Protein AF-A0A1V5QDX6-F1 (afdb_monomer)

Structure (mmCIF, N/CA/C/O backbone):
data_AF-A0A1V5QDX6-F1
#
_entry.id   AF-A0A1V5QDX6-F1
#
loop_
_atom_site.group_PDB
_atom_site.id
_atom_site.type_symbol
_atom_site.label_atom_id
_atom_site.label_alt_id
_atom_site.label_comp_id
_atom_site.label_asym_id
_atom_site.label_entity_id
_atom_site.label_seq_id
_atom_site.pdbx_PDB_ins_code
_atom_site.Cartn_x
_atom_site.Cartn_y
_atom_site.Cartn_z
_atom_site.occupancy
_atom_site.B_iso_or_equiv
_atom_site.auth_seq_id
_atom_site.auth_comp_id
_atom_site.auth_asym_id
_atom_site.auth_atom_id
_atom_site.pdbx_PDB_model_num
ATOM 1 N N . MET A 1 1 ? 20.381 19.137 -20.402 1.00 44.81 1 MET A N 1
ATOM 2 C CA . MET A 1 1 ? 18.905 19.054 -20.360 1.00 44.81 1 MET A CA 1
ATOM 3 C C . MET A 1 1 ? 18.530 18.423 -19.034 1.00 44.81 1 MET A C 1
ATOM 5 O O . MET A 1 1 ? 19.092 17.386 -18.716 1.00 44.81 1 MET A O 1
ATOM 9 N N . SER A 1 2 ? 17.672 19.063 -18.238 1.00 53.88 2 SER A N 1
ATOM 10 C CA . SER A 1 2 ? 17.098 18.421 -17.048 1.00 53.88 2 SER A CA 1
ATOM 11 C C . SER A 1 2 ? 16.235 17.252 -17.524 1.00 53.88 2 SER A C 1
ATOM 13 O O . SER A 1 2 ? 15.282 17.470 -18.272 1.00 53.88 2 SER A O 1
ATOM 15 N N . HIS A 1 3 ? 16.611 16.019 -17.190 1.00 66.19 3 HIS A N 1
ATOM 16 C CA . HIS A 1 3 ? 15.773 14.862 -17.485 1.00 66.19 3 HIS A CA 1
ATOM 17 C C . HIS A 1 3 ? 14.558 14.909 -16.555 1.00 66.19 3 HIS A C 1
ATOM 19 O O . HIS A 1 3 ? 14.717 14.968 -15.339 1.00 66.19 3 HIS A O 1
ATOM 25 N N . LEU A 1 4 ? 13.350 14.913 -17.126 1.00 87.25 4 LEU A N 1
ATOM 26 C CA . LEU A 1 4 ? 12.099 15.000 -16.361 1.00 87.25 4 LEU A CA 1
ATOM 27 C C . LEU A 1 4 ? 11.800 13.722 -15.559 1.00 87.25 4 LEU A C 1
ATOM 29 O O . LEU A 1 4 ? 10.980 13.760 -14.648 1.00 87.25 4 LEU A O 1
ATOM 33 N N . TYR A 1 5 ? 12.442 12.605 -15.913 1.00 92.69 5 TYR A N 1
ATOM 34 C CA . TYR A 1 5 ? 12.379 11.308 -15.242 1.00 92.69 5 TYR A CA 1
ATOM 35 C C . TYR A 1 5 ? 13.479 10.383 -15.790 1.00 92.69 5 TYR A C 1
ATOM 37 O O . TYR A 1 5 ? 14.070 10.662 -16.838 1.00 92.69 5 TYR A O 1
ATOM 45 N N . THR A 1 6 ? 13.739 9.272 -15.102 1.00 93.38 6 THR A N 1
ATOM 46 C CA . THR A 1 6 ? 14.572 8.167 -15.603 1.00 93.38 6 THR A CA 1
ATOM 47 C C . THR A 1 6 ? 13.726 6.916 -15.814 1.00 93.38 6 THR A C 1
ATOM 49 O O . THR A 1 6 ? 12.683 6.733 -15.182 1.00 93.38 6 THR A O 1
ATOM 52 N N . VAL A 1 7 ? 14.161 6.056 -16.738 1.00 93.88 7 VAL A N 1
ATOM 53 C CA . VAL A 1 7 ? 13.513 4.770 -17.014 1.00 93.88 7 VAL A CA 1
ATOM 54 C C . VAL A 1 7 ? 14.544 3.666 -16.885 1.00 93.88 7 VAL A C 1
ATOM 56 O O . VAL A 1 7 ? 15.564 3.675 -17.572 1.00 93.88 7 VAL A O 1
ATOM 59 N N . GLU A 1 8 ? 14.273 2.704 -16.014 1.00 94.38 8 GLU A N 1
ATOM 60 C CA . GLU A 1 8 ? 15.216 1.644 -15.679 1.00 94.38 8 GLU A CA 1
ATOM 61 C C . GLU A 1 8 ? 14.690 0.273 -16.083 1.00 94.38 8 GLU A C 1
ATOM 63 O O . GLU A 1 8 ? 13.575 -0.118 -15.732 1.00 94.38 8 GLU A O 1
ATOM 68 N N . ARG A 1 9 ? 15.513 -0.479 -16.819 1.00 94.31 9 ARG A N 1
ATOM 69 C CA . ARG A 1 9 ? 15.211 -1.855 -17.222 1.00 94.31 9 ARG A CA 1
ATOM 70 C C . ARG A 1 9 ? 15.422 -2.794 -16.037 1.00 94.31 9 ARG A C 1
ATOM 72 O O . ARG A 1 9 ? 16.528 -2.910 -15.520 1.00 94.31 9 ARG A O 1
ATOM 79 N N . HIS A 1 10 ? 14.396 -3.563 -15.701 1.00 94.31 10 HIS A N 1
ATOM 80 C CA . HIS A 1 10 ? 14.481 -4.704 -14.794 1.00 94.31 10 HIS A CA 1
ATOM 81 C C . HIS A 1 10 ? 14.172 -6.010 -15.526 1.00 94.31 10 HIS A C 1
ATOM 83 O O . HIS A 1 10 ? 13.575 -6.025 -16.602 1.00 94.31 10 HIS A O 1
ATOM 89 N N . THR A 1 11 ? 14.549 -7.140 -14.917 1.00 93.00 11 THR A N 1
ATOM 90 C CA . THR A 1 11 ? 14.300 -8.484 -15.472 1.00 93.00 11 THR A CA 1
ATOM 91 C C . THR A 1 11 ? 12.836 -8.700 -15.864 1.00 93.00 11 THR A C 1
ATOM 93 O O . THR A 1 11 ? 12.566 -9.342 -16.873 1.00 93.00 11 THR A O 1
ATOM 96 N N . HIS A 1 12 ? 11.900 -8.158 -15.080 1.00 94.38 12 HIS A N 1
ATOM 97 C CA . HIS A 1 12 ? 10.465 -8.395 -15.246 1.00 94.38 12 HIS A CA 1
ATOM 98 C C . HIS A 1 12 ? 9.681 -7.155 -15.681 1.00 94.38 12 HIS A C 1
ATOM 100 O O . HIS A 1 12 ? 8.458 -7.206 -15.706 1.00 94.38 12 HIS A O 1
ATOM 106 N N . GLY A 1 13 ? 10.332 -6.046 -16.026 1.00 94.88 13 GLY A N 1
ATOM 107 C CA . GLY A 1 13 ? 9.619 -4.826 -16.391 1.00 94.88 13 GLY A CA 1
ATOM 108 C C . GLY A 1 13 ? 10.501 -3.592 -16.365 1.00 94.88 13 GLY A C 1
ATOM 109 O O . GLY A 1 13 ? 11.718 -3.676 -16.513 1.00 94.88 13 GLY A O 1
ATOM 110 N N . TRP A 1 14 ? 9.867 -2.445 -16.178 1.00 95.88 14 TRP A N 1
ATOM 111 C CA . TRP A 1 14 ? 10.511 -1.143 -16.173 1.00 95.88 14 TRP A CA 1
ATOM 112 C C . TRP A 1 14 ? 10.094 -0.352 -14.940 1.00 95.88 14 TRP A C 1
ATOM 114 O O . TRP A 1 14 ? 8.929 -0.404 -14.547 1.00 95.88 14 TRP A O 1
ATOM 124 N N . LEU A 1 15 ? 11.026 0.389 -14.348 1.00 95.62 15 LEU A N 1
ATOM 125 C CA . LEU A 1 15 ? 10.699 1.439 -13.387 1.00 95.62 15 LEU A CA 1
ATOM 126 C C . LEU A 1 15 ? 10.760 2.794 -14.080 1.00 95.62 15 LEU A C 1
ATOM 128 O O . LEU A 1 15 ? 11.668 3.039 -14.871 1.00 95.62 15 LEU A O 1
ATOM 132 N N . ILE A 1 16 ? 9.807 3.662 -13.765 1.00 95.00 16 ILE A N 1
ATOM 133 C CA . ILE A 1 16 ? 9.838 5.078 -14.125 1.00 95.00 16 ILE A CA 1
ATOM 134 C C . ILE A 1 16 ? 10.020 5.853 -12.824 1.00 95.00 16 ILE A C 1
ATOM 136 O O . ILE A 1 16 ? 9.159 5.787 -11.939 1.00 95.00 16 ILE A O 1
ATOM 140 N N . CYS A 1 17 ? 11.140 6.557 -12.708 1.00 95.06 17 CYS A N 1
ATOM 141 C CA . CYS A 1 17 ? 11.562 7.223 -11.482 1.00 95.06 17 CYS A CA 1
ATOM 142 C C . CYS A 1 17 ? 11.591 8.739 -11.671 1.00 95.06 17 CYS A C 1
ATOM 144 O O . CYS A 1 17 ? 12.011 9.243 -12.718 1.00 95.06 17 CYS A O 1
ATOM 146 N N . ALA A 1 18 ? 11.154 9.469 -10.649 1.00 94.00 18 ALA A N 1
ATOM 147 C CA . ALA A 1 18 ? 11.317 10.911 -10.610 1.00 94.00 18 ALA A CA 1
ATOM 148 C C . ALA A 1 18 ? 12.798 11.282 -10.407 1.00 94.00 18 ALA A C 1
ATOM 150 O O . ALA A 1 18 ? 13.560 10.500 -9.832 1.00 94.00 18 ALA A O 1
ATOM 151 N N . PRO A 1 19 ? 13.226 12.476 -10.846 1.00 90.06 19 PRO A N 1
ATOM 152 C CA . PRO A 1 19 ? 14.548 12.988 -10.512 1.00 90.06 19 PRO A CA 1
ATOM 153 C C . PRO A 1 19 ? 14.731 13.112 -8.988 1.00 90.06 19 PRO A C 1
ATOM 155 O O . PRO A 1 19 ? 13.744 13.359 -8.285 1.00 90.06 19 PRO A O 1
ATOM 158 N N . PRO A 1 20 ? 15.972 13.026 -8.471 1.00 84.75 20 PRO A N 1
ATOM 159 C CA . PRO A 1 20 ? 16.252 13.236 -7.054 1.00 84.75 20 PRO A CA 1
ATOM 160 C C . PRO A 1 20 ? 15.606 14.513 -6.510 1.00 84.75 20 PRO A C 1
ATOM 162 O O . PRO A 1 20 ? 15.699 15.584 -7.117 1.00 84.75 20 PRO A O 1
ATOM 165 N N . GLY A 1 21 ? 14.916 14.389 -5.375 1.00 81.38 21 GLY A N 1
ATOM 166 C CA . GLY A 1 21 ? 14.198 15.497 -4.736 1.00 81.38 21 GLY A CA 1
ATOM 167 C C . GLY A 1 21 ? 12.814 15.817 -5.321 1.00 81.38 21 GLY A C 1
ATOM 168 O O . GLY A 1 21 ? 12.129 16.693 -4.790 1.00 81.38 21 GLY A O 1
ATOM 169 N N . GLN A 1 22 ? 12.358 15.111 -6.361 1.00 85.69 22 GLN A N 1
ATOM 170 C CA . GLN A 1 22 ? 10.992 15.219 -6.884 1.00 85.69 22 GLN A CA 1
ATOM 171 C C . GLN A 1 22 ? 10.123 14.037 -6.432 1.00 85.69 22 GLN A C 1
ATOM 173 O O . GLN A 1 22 ? 10.607 12.946 -6.147 1.00 85.69 22 GLN A O 1
ATOM 178 N N . LYS A 1 23 ? 8.805 14.258 -6.349 1.00 80.69 23 LYS A N 1
ATOM 179 C CA . LYS A 1 23 ? 7.825 13.253 -5.884 1.00 80.69 23 LYS A CA 1
ATOM 180 C C . LYS A 1 23 ? 6.938 12.692 -6.997 1.00 80.69 23 LYS A C 1
ATOM 182 O O . LYS A 1 23 ? 5.942 12.034 -6.711 1.00 80.69 23 LYS A O 1
ATOM 187 N N . GLY A 1 24 ? 7.253 12.983 -8.252 1.00 87.94 24 GLY A N 1
ATOM 188 C CA . GLY A 1 24 ? 6.403 12.612 -9.371 1.00 87.94 24 GLY A CA 1
ATOM 189 C C . GLY A 1 24 ? 7.082 12.822 -10.710 1.00 87.94 24 GLY A C 1
ATOM 190 O O . GLY A 1 24 ? 8.127 13.462 -10.803 1.00 87.94 24 GLY A O 1
ATOM 191 N N . VAL A 1 25 ? 6.444 12.285 -11.739 1.00 91.50 25 VAL A N 1
ATOM 192 C CA . VAL A 1 25 ? 6.835 12.448 -13.138 1.00 91.50 25 VAL A CA 1
ATOM 193 C C . VAL A 1 25 ? 5.697 13.125 -13.906 1.00 91.50 25 VAL A C 1
ATOM 195 O O . VAL A 1 25 ? 4.549 13.087 -13.450 1.00 91.50 25 VAL A O 1
ATOM 198 N N . PRO A 1 26 ? 5.970 13.740 -15.069 1.00 91.38 26 PRO A N 1
ATOM 199 C CA . PRO A 1 26 ? 4.924 14.262 -15.939 1.00 91.38 26 PRO A CA 1
ATOM 200 C C . PRO A 1 26 ? 3.860 13.206 -16.267 1.00 91.38 26 PRO A C 1
ATOM 202 O O . PRO A 1 26 ? 4.178 12.041 -16.508 1.00 91.38 26 PRO A O 1
ATOM 205 N N . MET A 1 27 ? 2.590 13.614 -16.337 1.00 85.69 27 MET A N 1
ATOM 206 C CA . MET A 1 27 ? 1.469 12.692 -16.594 1.00 85.69 27 MET A CA 1
ATOM 207 C C . MET A 1 27 ? 1.584 11.944 -17.931 1.00 85.69 27 MET A C 1
ATOM 209 O O . MET A 1 27 ? 1.035 10.855 -18.084 1.00 85.69 27 MET A O 1
ATOM 213 N N . ASN A 1 28 ? 2.305 12.508 -18.900 1.00 89.69 28 ASN A N 1
ATOM 214 C CA . ASN A 1 28 ? 2.551 11.899 -20.202 1.00 89.69 28 ASN A CA 1
ATOM 215 C C . ASN A 1 28 ? 3.757 10.937 -20.224 1.00 89.69 28 ASN A C 1
ATOM 217 O O . ASN A 1 28 ? 3.923 10.242 -21.225 1.00 89.69 28 ASN A O 1
ATOM 221 N N . ALA A 1 29 ? 4.550 10.826 -19.147 1.00 90.38 29 ALA A N 1
ATOM 222 C CA . ALA A 1 29 ? 5.759 9.992 -19.097 1.00 90.38 29 ALA A CA 1
ATOM 223 C C . ALA A 1 29 ? 5.479 8.518 -19.436 1.00 90.38 29 ALA A C 1
ATOM 225 O O . ALA A 1 29 ? 6.231 7.880 -20.172 1.00 90.38 29 ALA A O 1
ATOM 226 N N . LEU A 1 30 ? 4.349 7.979 -18.964 1.00 88.75 30 LEU A N 1
ATOM 227 C CA . LEU A 1 30 ? 3.909 6.632 -19.333 1.00 88.75 30 LEU A CA 1
ATOM 228 C C . LEU A 1 30 ? 3.705 6.522 -20.848 1.00 88.75 30 LEU A C 1
ATOM 230 O O . LEU A 1 30 ? 4.242 5.608 -21.468 1.00 88.75 30 LEU A O 1
ATOM 234 N N . GLY A 1 31 ? 2.986 7.471 -21.451 1.00 88.56 31 GLY A N 1
ATOM 235 C CA . GLY A 1 31 ? 2.731 7.502 -22.891 1.00 88.56 31 GLY A CA 1
ATOM 236 C C . GLY A 1 31 ? 4.011 7.587 -23.724 1.00 88.56 31 GLY A C 1
ATOM 237 O O . GLY A 1 31 ? 4.141 6.861 -24.708 1.00 88.56 31 GLY A O 1
ATOM 238 N N . GLU A 1 32 ? 4.972 8.404 -23.294 1.00 90.44 32 GLU A N 1
ATOM 239 C CA . GLU A 1 32 ? 6.293 8.536 -23.925 1.00 90.44 32 GLU A CA 1
ATOM 240 C C . GLU A 1 32 ? 7.088 7.220 -23.876 1.00 90.44 32 GLU A C 1
ATOM 242 O O . GLU A 1 32 ? 7.726 6.835 -24.855 1.00 90.44 32 GLU A O 1
ATOM 247 N N . CYS A 1 33 ? 6.981 6.472 -22.774 1.00 88.69 33 CYS A N 1
ATOM 248 C CA . CYS A 1 33 ? 7.673 5.196 -22.574 1.00 88.69 33 CYS A CA 1
ATOM 249 C C . CYS A 1 33 ? 6.969 3.989 -23.214 1.00 88.69 33 CYS A C 1
ATOM 251 O O . CYS A 1 33 ? 7.455 2.862 -23.101 1.00 88.69 33 CYS A O 1
ATOM 253 N N . ARG A 1 34 ? 5.817 4.178 -23.867 1.00 88.44 34 ARG A N 1
ATOM 254 C CA . AR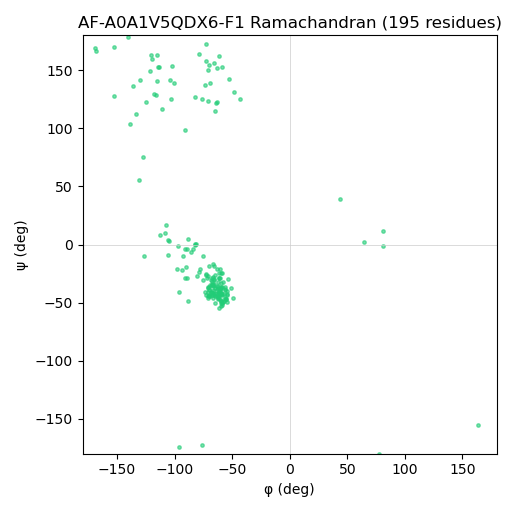G A 1 34 ? 4.944 3.081 -24.317 1.00 88.44 34 ARG A CA 1
ATOM 255 C C . ARG A 1 34 ? 5.621 2.078 -25.250 1.00 88.44 34 ARG A C 1
ATOM 257 O O . ARG A 1 34 ? 5.304 0.888 -25.203 1.00 88.44 34 ARG A O 1
ATOM 264 N N . SER A 1 35 ? 6.565 2.531 -26.071 1.00 89.69 35 SER A N 1
ATOM 265 C CA . SER A 1 35 ? 7.336 1.664 -26.971 1.00 89.69 35 SER A CA 1
ATOM 266 C C . SER A 1 35 ? 8.193 0.626 -26.231 1.00 89.69 35 SER A C 1
ATOM 268 O O . SER A 1 35 ? 8.527 -0.402 -26.813 1.00 89.69 35 SER A O 1
ATOM 270 N N . LEU A 1 36 ? 8.511 0.847 -24.949 1.00 88.19 36 LEU A N 1
ATOM 271 C CA . LEU A 1 36 ? 9.389 -0.020 -24.156 1.00 88.19 36 LEU A CA 1
ATOM 272 C C . LEU A 1 36 ? 8.699 -1.275 -23.606 1.00 88.19 36 LEU A C 1
ATOM 274 O O . LEU A 1 36 ? 9.366 -2.276 -23.332 1.00 88.19 36 LEU A O 1
ATOM 278 N N . TYR A 1 37 ? 7.384 -1.220 -23.395 1.00 85.25 37 TYR A N 1
ATOM 279 C CA . TYR A 1 37 ? 6.619 -2.284 -22.732 1.00 85.25 37 TYR A CA 1
ATOM 280 C C . TYR A 1 37 ? 5.406 -2.773 -23.538 1.00 85.25 37 TYR A C 1
ATOM 282 O O . TYR A 1 37 ? 4.836 -3.811 -23.207 1.00 85.25 37 TYR A O 1
ATOM 290 N N . GLY A 1 38 ? 5.045 -2.078 -24.619 1.00 83.38 38 GLY A N 1
ATOM 291 C CA . GLY A 1 38 ? 4.016 -2.516 -25.556 1.00 83.38 38 GLY A CA 1
ATOM 292 C C . GLY A 1 38 ? 2.576 -2.306 -25.074 1.00 83.38 38 GLY A C 1
ATOM 293 O O . GLY A 1 38 ? 2.292 -1.768 -24.005 1.00 83.38 38 GLY A O 1
ATOM 294 N N . LEU A 1 39 ? 1.631 -2.704 -25.924 1.00 83.38 39 LEU A N 1
ATOM 295 C CA . LEU A 1 39 ? 0.198 -2.652 -25.637 1.00 83.38 39 LEU A CA 1
ATOM 296 C C . LEU A 1 39 ? -0.192 -3.680 -24.563 1.00 83.38 39 LEU A C 1
ATOM 298 O O . LEU A 1 39 ? 0.264 -4.819 -24.597 1.00 83.38 39 LEU A O 1
ATOM 302 N N . GLY A 1 40 ? -1.074 -3.290 -23.638 1.00 83.88 40 GLY A N 1
ATOM 303 C CA . GLY A 1 40 ? -1.591 -4.188 -22.597 1.00 83.88 40 GLY A CA 1
ATOM 304 C C . GLY A 1 40 ? -0.668 -4.385 -21.389 1.00 83.88 40 GLY A C 1
ATOM 305 O O . GLY A 1 40 ? -0.919 -5.279 -20.577 1.00 83.88 40 GLY A O 1
ATOM 306 N N . ALA A 1 41 ? 0.379 -3.568 -21.256 1.00 91.25 41 ALA A N 1
ATOM 307 C CA . ALA A 1 41 ? 1.148 -3.488 -20.022 1.00 91.25 41 ALA A CA 1
ATOM 308 C C . ALA A 1 41 ? 0.288 -2.975 -18.856 1.00 91.25 41 ALA A C 1
ATOM 310 O O . ALA A 1 41 ? -0.671 -2.224 -19.042 1.00 91.25 41 ALA A O 1
ATOM 311 N N . THR A 1 42 ? 0.654 -3.390 -17.651 1.00 92.38 42 THR A N 1
ATOM 312 C CA . THR A 1 42 ? 0.028 -3.005 -16.390 1.00 92.38 42 THR A CA 1
ATOM 313 C C . THR A 1 42 ? 1.001 -2.199 -15.548 1.00 92.38 42 THR A C 1
ATOM 315 O O . THR A 1 42 ? 2.219 -2.368 -15.646 1.00 92.38 42 THR A O 1
ATOM 318 N N . ILE A 1 43 ? 0.439 -1.344 -14.702 1.00 93.31 43 ILE A N 1
ATOM 319 C CA . ILE A 1 43 ? 1.171 -0.556 -13.716 1.00 93.31 43 ILE A CA 1
ATOM 320 C C . ILE A 1 43 ? 0.959 -1.197 -12.349 1.00 93.31 43 ILE A C 1
ATOM 322 O O . ILE A 1 43 ? -0.144 -1.652 -12.047 1.00 93.31 43 ILE A O 1
ATOM 326 N N . ASP A 1 44 ? 2.003 -1.222 -11.528 1.00 93.81 44 ASP A N 1
ATOM 327 C CA . ASP A 1 44 ? 1.937 -1.712 -10.159 1.00 93.81 44 ASP A CA 1
ATOM 328 C C . ASP A 1 44 ? 2.624 -0.743 -9.190 1.00 93.81 44 ASP A C 1
ATOM 330 O O . ASP A 1 44 ? 3.841 -0.548 -9.218 1.00 93.81 44 ASP A O 1
ATOM 334 N N . ALA A 1 45 ? 1.827 -0.112 -8.327 1.00 91.56 45 ALA A N 1
ATOM 335 C CA . ALA A 1 45 ? 2.333 0.820 -7.323 1.00 91.56 45 ALA A CA 1
ATOM 336 C C . ALA A 1 45 ? 3.072 0.110 -6.175 1.00 91.56 45 ALA A C 1
ATOM 338 O O . ALA A 1 45 ? 3.960 0.696 -5.562 1.00 91.56 45 ALA A O 1
ATOM 339 N N . GLY A 1 46 ? 2.745 -1.153 -5.904 1.00 94.31 46 GLY A N 1
ATOM 340 C CA . GLY A 1 46 ? 3.359 -1.947 -4.846 1.00 94.31 46 GLY A CA 1
ATOM 341 C C . GLY A 1 46 ? 4.807 -2.322 -5.144 1.00 94.31 46 GLY A C 1
ATOM 342 O O . GLY A 1 46 ? 5.674 -2.254 -4.275 1.00 94.31 46 GLY A O 1
ATOM 343 N N . ILE A 1 47 ? 5.104 -2.656 -6.398 1.00 96.56 47 ILE A N 1
ATOM 344 C CA . ILE A 1 47 ? 6.479 -2.856 -6.861 1.00 96.56 47 ILE A CA 1
ATOM 345 C C . ILE A 1 47 ? 7.253 -1.538 -6.790 1.00 96.56 47 ILE A C 1
ATOM 347 O O . ILE A 1 47 ? 8.377 -1.535 -6.297 1.00 96.56 47 ILE A O 1
ATOM 351 N N . ALA A 1 48 ? 6.673 -0.413 -7.222 1.00 95.06 48 ALA A N 1
ATOM 352 C CA . ALA A 1 48 ? 7.333 0.889 -7.089 1.00 95.06 48 ALA A CA 1
ATOM 353 C C . ALA A 1 48 ? 7.643 1.218 -5.614 1.00 95.06 48 ALA A C 1
ATOM 355 O O . ALA A 1 48 ? 8.759 1.628 -5.290 1.00 95.06 48 ALA A O 1
ATOM 356 N N . HIS A 1 49 ? 6.692 0.948 -4.712 1.00 94.94 49 HIS A N 1
ATOM 357 C CA . HIS A 1 49 ? 6.880 1.066 -3.266 1.00 94.94 49 HIS A CA 1
ATOM 358 C C . HIS A 1 49 ? 8.051 0.218 -2.757 1.00 94.94 49 HIS A C 1
ATOM 360 O O . HIS A 1 49 ? 8.908 0.764 -2.072 1.00 94.94 49 HIS A O 1
ATOM 366 N N . HIS A 1 50 ? 8.150 -1.065 -3.132 1.00 95.38 50 HIS A N 1
ATOM 367 C CA . HIS A 1 50 ? 9.267 -1.938 -2.728 1.00 95.38 50 HIS A CA 1
ATOM 368 C C . HIS A 1 50 ? 10.635 -1.290 -2.978 1.00 95.38 50 HIS A C 1
ATOM 370 O O . HIS A 1 50 ? 11.518 -1.320 -2.120 1.00 95.38 50 HIS A O 1
ATOM 376 N N . TYR A 1 51 ? 10.810 -0.697 -4.159 1.00 94.62 51 TYR A N 1
ATOM 377 C CA . TYR A 1 51 ? 12.064 -0.052 -4.528 1.00 94.62 51 TYR A CA 1
ATOM 378 C C . TYR A 1 51 ? 12.338 1.202 -3.696 1.00 94.62 51 TYR A C 1
ATOM 380 O O . TYR A 1 51 ? 13.456 1.358 -3.217 1.00 94.62 51 TYR A O 1
ATOM 388 N N . ASN A 1 52 ? 11.322 2.033 -3.451 1.00 91.94 52 ASN A N 1
ATOM 389 C CA . ASN A 1 52 ? 11.450 3.202 -2.575 1.00 91.94 52 ASN A CA 1
ATOM 390 C C . ASN A 1 52 ? 11.706 2.826 -1.111 1.00 91.94 52 ASN A C 1
ATOM 392 O O . ASN A 1 52 ? 12.403 3.543 -0.402 1.00 91.94 52 ASN A O 1
ATOM 396 N N . ALA A 1 53 ? 11.142 1.711 -0.646 1.00 90.56 53 ALA A N 1
ATOM 397 C CA . ALA A 1 53 ? 11.304 1.244 0.725 1.00 90.56 53 ALA A CA 1
ATOM 398 C C . ALA A 1 53 ? 12.717 0.695 0.992 1.00 90.56 53 ALA A C 1
ATOM 400 O O . ALA A 1 53 ? 13.193 0.758 2.121 1.00 90.56 53 ALA A O 1
ATOM 401 N N . LEU A 1 54 ? 13.393 0.155 -0.029 1.00 87.38 54 LEU A N 1
ATOM 402 C CA . LEU A 1 54 ? 14.774 -0.330 0.085 1.00 87.38 54 LEU A CA 1
ATOM 403 C C . LEU A 1 54 ? 15.830 0.739 -0.211 1.00 87.38 54 LEU A C 1
ATOM 405 O O . LEU A 1 54 ? 16.945 0.641 0.298 1.00 87.38 54 LEU A O 1
ATOM 409 N N . ASP A 1 55 ? 15.497 1.712 -1.052 1.00 86.44 55 ASP A N 1
ATOM 410 C CA . ASP A 1 55 ? 16.386 2.787 -1.471 1.00 86.44 55 ASP A CA 1
ATOM 411 C C . ASP A 1 55 ? 15.604 4.105 -1.505 1.00 86.44 55 ASP A C 1
ATOM 413 O O . ASP A 1 55 ? 14.815 4.369 -2.415 1.00 86.44 55 ASP A O 1
ATOM 417 N N . LEU A 1 56 ? 15.823 4.935 -0.482 1.00 76.00 56 LEU A N 1
ATOM 418 C CA . LEU A 1 56 ? 15.098 6.194 -0.293 1.00 76.00 56 LEU A CA 1
ATOM 419 C C . LEU A 1 56 ? 15.386 7.228 -1.391 1.00 76.00 56 LEU A C 1
ATOM 421 O O . LEU A 1 56 ? 14.587 8.146 -1.573 1.00 76.00 56 LEU A O 1
ATOM 425 N N . GLU A 1 57 ? 16.478 7.061 -2.140 1.00 81.50 57 GLU A N 1
ATOM 426 C CA . GLU A 1 57 ? 16.862 7.937 -3.253 1.00 81.50 57 GLU A CA 1
ATOM 427 C C . GLU A 1 57 ? 16.262 7.472 -4.591 1.00 81.50 57 GLU A C 1
ATOM 429 O O . GLU A 1 57 ? 16.419 8.132 -5.620 1.00 81.50 57 GLU A O 1
ATOM 434 N N . LYS A 1 58 ? 15.563 6.327 -4.611 1.00 84.00 58 LYS A N 1
ATOM 435 C CA . LYS A 1 58 ? 15.087 5.704 -5.850 1.00 84.00 58 LYS A CA 1
ATOM 436 C C . LYS A 1 58 ? 13.974 6.479 -6.545 1.00 84.00 58 LYS A C 1
ATOM 438 O O . LYS A 1 58 ? 13.893 6.453 -7.771 1.00 84.00 58 LYS A O 1
ATOM 443 N N . HIS A 1 59 ? 13.100 7.119 -5.766 1.00 90.06 59 HIS A N 1
ATOM 444 C CA . HIS A 1 59 ? 11.946 7.899 -6.227 1.00 90.06 59 HIS A CA 1
ATOM 445 C C . HIS A 1 59 ? 11.129 7.234 -7.361 1.00 90.06 59 HIS A C 1
ATOM 447 O O . HIS A 1 59 ? 10.666 7.897 -8.291 1.00 90.06 59 HIS A O 1
ATOM 453 N N . ALA A 1 60 ? 10.935 5.914 -7.295 1.00 93.50 60 ALA A N 1
ATOM 454 C CA . ALA A 1 60 ? 10.129 5.154 -8.241 1.00 93.50 60 ALA A CA 1
ATOM 455 C C . ALA A 1 60 ? 8.660 5.592 -8.168 1.00 93.50 60 ALA A C 1
ATOM 457 O O . ALA A 1 60 ? 8.020 5.494 -7.119 1.00 93.50 60 ALA A O 1
ATOM 458 N N . CYS A 1 61 ? 8.111 6.049 -9.291 1.00 92.00 61 CYS A N 1
ATOM 459 C CA . CYS A 1 61 ? 6.707 6.445 -9.397 1.00 92.00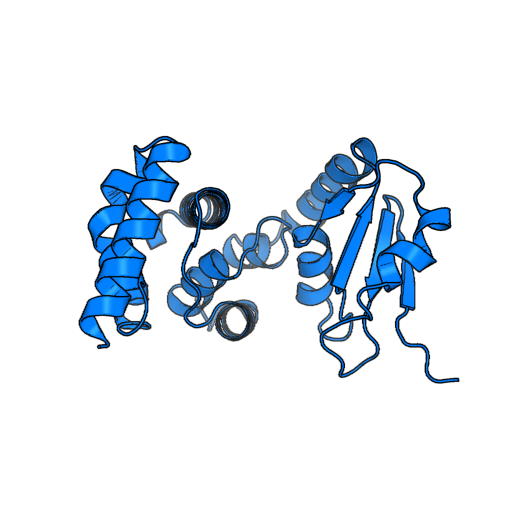 61 CYS A CA 1
ATOM 460 C C . CYS A 1 61 ? 5.848 5.310 -9.946 1.00 92.00 61 CYS A C 1
ATOM 462 O O . CYS A 1 61 ? 4.744 5.074 -9.459 1.00 92.00 61 CYS A O 1
ATOM 464 N N . PHE A 1 62 ? 6.360 4.590 -10.947 1.00 93.06 62 PHE A N 1
ATOM 465 C CA . PHE A 1 62 ? 5.633 3.510 -11.603 1.00 93.06 62 PHE A CA 1
ATOM 466 C C . PHE A 1 62 ? 6.535 2.303 -11.822 1.00 93.06 62 PHE A C 1
ATOM 468 O O . PHE A 1 62 ? 7.657 2.447 -12.305 1.00 93.06 62 PHE A O 1
ATOM 475 N N . ALA A 1 63 ? 6.009 1.112 -11.548 1.00 96.00 63 ALA A N 1
ATOM 476 C CA . ALA A 1 63 ? 6.530 -0.124 -12.109 1.00 96.00 63 ALA A CA 1
ATOM 477 C C . ALA A 1 63 ? 5.599 -0.577 -13.230 1.00 96.00 63 ALA A C 1
ATOM 479 O O . ALA A 1 63 ? 4.396 -0.718 -13.017 1.00 96.00 63 ALA A O 1
ATOM 480 N N . VAL A 1 64 ? 6.148 -0.787 -14.421 1.00 95.62 64 VAL A N 1
ATOM 481 C CA . VAL A 1 64 ? 5.392 -1.157 -15.618 1.00 95.62 64 VAL A CA 1
ATOM 482 C C . VAL A 1 64 ? 5.857 -2.518 -16.107 1.00 95.62 64 VAL A C 1
ATOM 484 O O . VAL A 1 64 ? 7.053 -2.767 -16.264 1.00 95.62 64 VAL A O 1
ATOM 487 N N . THR A 1 65 ? 4.917 -3.423 -16.348 1.00 94.62 65 THR A N 1
ATOM 488 C CA . THR A 1 65 ? 5.219 -4.804 -16.737 1.00 94.62 65 THR A CA 1
ATOM 489 C C . THR A 1 65 ? 4.090 -5.417 -17.564 1.00 94.62 65 THR A C 1
ATOM 491 O O . THR A 1 65 ? 3.014 -4.844 -17.700 1.00 94.62 65 THR A O 1
ATOM 494 N N . THR A 1 66 ? 4.320 -6.588 -18.148 1.00 90.31 66 THR A N 1
ATOM 495 C CA . THR A 1 66 ? 3.249 -7.401 -18.740 1.00 90.31 66 THR A CA 1
ATOM 496 C C . THR A 1 66 ? 2.499 -8.155 -17.639 1.00 90.31 66 THR A C 1
ATOM 498 O O . THR A 1 66 ? 3.012 -8.320 -16.534 1.00 90.31 66 THR A O 1
ATOM 501 N N . LYS A 1 67 ? 1.304 -8.687 -17.929 1.00 83.00 67 LYS A N 1
ATOM 502 C CA . LYS A 1 67 ? 0.561 -9.508 -16.950 1.00 83.00 67 LYS A CA 1
ATOM 503 C C . LYS A 1 67 ? 1.389 -10.681 -16.406 1.00 83.00 67 LYS A C 1
ATOM 505 O O . LYS A 1 67 ? 1.396 -10.913 -15.203 1.00 83.00 67 LYS A O 1
ATOM 510 N N . ASN A 1 68 ? 2.132 -11.372 -17.274 1.00 84.88 68 ASN A N 1
ATOM 511 C CA . ASN A 1 68 ? 2.993 -12.488 -16.867 1.00 84.88 68 ASN A CA 1
ATOM 512 C C . ASN A 1 68 ? 4.218 -12.004 -16.076 1.00 84.88 68 ASN A C 1
ATOM 514 O O . ASN A 1 68 ? 4.626 -12.644 -15.110 1.00 84.88 68 ASN A O 1
ATOM 518 N N . GLY A 1 69 ? 4.789 -10.858 -16.462 1.00 92.06 69 GLY A N 1
ATOM 519 C CA . GLY A 1 69 ? 5.910 -10.254 -15.746 1.00 92.06 69 GLY A CA 1
ATOM 520 C C . GLY A 1 69 ? 5.535 -9.785 -14.340 1.00 92.06 69 GLY A C 1
ATOM 521 O O . GLY A 1 69 ? 6.368 -9.872 -13.442 1.00 92.06 69 GLY A O 1
ATOM 522 N N . LEU A 1 70 ? 4.281 -9.372 -14.121 1.00 93.62 70 LEU A N 1
ATOM 523 C CA . LEU A 1 70 ? 3.810 -8.908 -12.819 1.00 93.62 70 LEU A CA 1
ATOM 524 C C . LEU A 1 70 ? 3.937 -9.976 -11.731 1.00 93.62 70 LEU A C 1
ATOM 526 O O . LEU A 1 70 ? 4.535 -9.706 -10.691 1.00 93.62 70 LEU A O 1
ATOM 530 N N . SER A 1 71 ? 3.396 -11.176 -11.972 1.00 93.62 71 SER A N 1
ATOM 531 C CA . SER A 1 71 ? 3.465 -12.270 -10.993 1.00 93.62 71 SER A CA 1
ATOM 532 C C . SER A 1 71 ? 4.917 -12.617 -10.683 1.00 93.62 71 SER A C 1
ATOM 534 O O . SER A 1 71 ? 5.324 -12.569 -9.528 1.00 93.62 71 SER A O 1
ATOM 536 N N . ALA A 1 72 ? 5.730 -12.833 -11.724 1.00 95.69 72 ALA A N 1
ATOM 537 C CA . ALA A 1 72 ? 7.139 -13.179 -11.564 1.00 95.69 72 ALA A CA 1
ATOM 538 C C . ALA A 1 72 ? 7.930 -12.110 -10.788 1.00 95.69 72 ALA A C 1
ATOM 540 O O . ALA A 1 72 ? 8.813 -12.436 -9.994 1.00 95.69 72 ALA A O 1
ATOM 541 N N . TRP A 1 73 ? 7.616 -10.824 -10.985 1.00 97.38 73 TRP A N 1
ATOM 542 C CA . TRP A 1 73 ? 8.271 -9.746 -10.248 1.00 97.38 73 TRP A CA 1
ATOM 543 C C . TRP A 1 73 ? 7.875 -9.749 -8.770 1.00 97.38 73 TRP A C 1
ATOM 545 O O . TRP A 1 73 ? 8.750 -9.636 -7.909 1.00 97.38 73 TRP A O 1
ATOM 555 N N . ARG A 1 74 ? 6.583 -9.924 -8.466 1.00 96.25 74 ARG A N 1
ATOM 556 C CA . ARG A 1 74 ? 6.097 -10.035 -7.084 1.00 96.25 74 ARG A CA 1
ATOM 557 C C . ARG A 1 74 ? 6.697 -11.247 -6.375 1.00 96.25 74 ARG A C 1
ATOM 559 O O . ARG A 1 74 ? 7.161 -11.090 -5.251 1.00 96.25 74 ARG A O 1
ATOM 566 N N . ASP A 1 75 ? 6.786 -12.393 -7.045 1.00 96.06 75 ASP A N 1
ATOM 567 C CA . ASP A 1 75 ? 7.389 -13.613 -6.494 1.00 96.06 75 ASP A CA 1
ATOM 568 C C . ASP A 1 75 ? 8.874 -13.405 -6.177 1.00 96.06 75 ASP A C 1
ATOM 570 O O . ASP A 1 75 ? 9.334 -13.707 -5.075 1.00 96.06 75 ASP A O 1
ATOM 574 N N . LYS A 1 76 ? 9.623 -12.790 -7.104 1.00 97.06 76 LYS A N 1
ATOM 575 C CA . LYS A 1 76 ? 11.033 -12.437 -6.891 1.00 97.06 76 LYS A CA 1
ATOM 576 C C . LYS A 1 76 ? 11.219 -11.49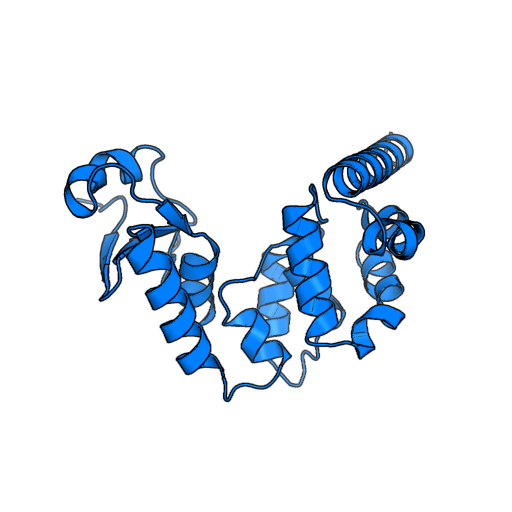2 -5.700 1.00 97.06 76 LYS A C 1
ATOM 578 O O . LYS A 1 76 ? 12.172 -11.648 -4.937 1.00 97.06 76 LYS A O 1
ATOM 583 N N . ILE A 1 77 ? 10.342 -10.498 -5.549 1.00 97.00 77 ILE A N 1
ATOM 584 C CA . ILE A 1 77 ? 10.376 -9.584 -4.400 1.00 97.00 77 ILE A CA 1
ATOM 585 C C . ILE A 1 77 ? 10.039 -10.339 -3.112 1.00 97.00 77 ILE A C 1
ATOM 587 O O . ILE A 1 77 ? 10.774 -10.205 -2.137 1.00 97.00 77 ILE A O 1
ATOM 591 N N . GLY A 1 78 ? 8.990 -11.164 -3.118 1.00 96.75 78 GLY A N 1
ATOM 592 C CA . GLY A 1 78 ? 8.583 -11.991 -1.982 1.00 96.75 78 GLY A CA 1
ATOM 593 C C . GLY A 1 78 ? 9.718 -12.882 -1.481 1.00 96.75 78 GLY A C 1
ATOM 594 O O . GLY A 1 78 ? 10.023 -12.886 -0.291 1.00 96.75 78 GLY A O 1
ATOM 595 N N . GLU A 1 79 ? 10.412 -13.551 -2.399 1.00 97.38 79 GLU A N 1
ATOM 596 C CA . GLU A 1 79 ? 11.590 -14.368 -2.103 1.00 97.38 79 GLU A CA 1
ATOM 597 C C . GLU A 1 79 ? 12.730 -13.538 -1.489 1.00 97.38 79 GLU A C 1
ATOM 599 O O . GLU A 1 79 ? 13.350 -13.958 -0.511 1.00 97.38 79 GLU A O 1
ATOM 604 N N . LYS A 1 80 ? 12.972 -12.322 -1.998 1.00 96.19 80 LYS A N 1
ATOM 605 C CA . LYS A 1 80 ? 13.988 -11.403 -1.459 1.00 96.19 80 LYS A CA 1
ATOM 606 C C . LYS A 1 80 ? 13.677 -10.964 -0.025 1.00 96.19 80 LYS A C 1
ATOM 608 O O . LYS A 1 80 ? 14.604 -10.788 0.764 1.00 96.19 80 LYS A O 1
ATOM 613 N N . VAL A 1 81 ? 12.401 -10.775 0.318 1.00 95.25 81 VAL A N 1
ATOM 614 C CA . VAL A 1 81 ? 11.993 -10.254 1.636 1.00 95.25 81 VAL A CA 1
ATOM 615 C C . VAL A 1 81 ? 11.599 -11.339 2.645 1.00 95.25 81 VAL A C 1
ATOM 617 O O . VAL A 1 81 ? 11.292 -11.034 3.797 1.00 95.25 81 VAL A O 1
ATOM 620 N N . LYS A 1 82 ? 11.632 -12.621 2.263 1.00 95.88 82 LYS A N 1
ATOM 621 C CA . LYS A 1 82 ? 11.108 -13.723 3.089 1.00 95.88 82 LYS A CA 1
ATOM 622 C C . LYS A 1 82 ? 11.800 -13.896 4.443 1.00 95.88 82 LYS A C 1
ATOM 624 O O . LYS A 1 82 ? 11.169 -14.366 5.381 1.00 95.88 82 LYS A O 1
ATOM 629 N N . ASN A 1 83 ? 13.074 -13.519 4.547 1.00 94.75 83 ASN A N 1
ATOM 630 C CA . ASN A 1 83 ? 13.875 -13.703 5.763 1.00 94.75 83 ASN A CA 1
ATOM 631 C C . ASN A 1 83 ? 13.811 -12.505 6.721 1.00 94.75 83 ASN A C 1
ATOM 633 O O . ASN A 1 83 ? 14.379 -12.567 7.807 1.00 94.75 83 ASN A O 1
ATOM 637 N N . TYR A 1 84 ? 13.132 -11.424 6.334 1.00 91.94 84 TYR A N 1
ATOM 638 C CA . TYR A 1 84 ? 12.872 -10.303 7.228 1.00 91.94 84 TYR A CA 1
ATOM 639 C C . TYR A 1 84 ? 11.807 -10.676 8.268 1.00 91.94 84 TYR A C 1
ATOM 641 O O . TYR A 1 84 ? 10.986 -11.580 8.036 1.00 91.94 84 TYR A O 1
ATOM 649 N N . ASP A 1 85 ? 11.798 -9.960 9.397 1.00 91.81 85 ASP A N 1
ATOM 650 C CA . ASP A 1 85 ? 10.715 -10.061 10.379 1.00 91.81 85 ASP A CA 1
ATOM 651 C C . ASP A 1 85 ? 9.364 -9.638 9.761 1.00 91.81 85 ASP A C 1
ATOM 653 O O . ASP A 1 85 ? 9.351 -8.983 8.715 1.00 91.81 85 ASP A O 1
ATOM 657 N N . PRO A 1 86 ? 8.212 -9.997 10.357 1.00 92.81 86 PRO A N 1
ATOM 658 C CA . PRO A 1 86 ? 6.904 -9.718 9.762 1.00 92.81 86 PRO A CA 1
ATOM 659 C C . PRO A 1 86 ? 6.653 -8.244 9.402 1.00 92.81 86 PRO A C 1
ATOM 661 O O . PRO A 1 86 ? 6.115 -7.971 8.327 1.00 92.81 86 PRO A O 1
ATOM 664 N N . GLN A 1 87 ? 7.083 -7.289 10.236 1.00 93.56 87 GLN A N 1
ATOM 665 C CA . GLN A 1 87 ? 6.870 -5.858 9.987 1.00 93.56 87 GLN A CA 1
ATOM 666 C C . GLN A 1 87 ? 7.743 -5.374 8.828 1.00 93.56 87 GLN A C 1
ATOM 668 O O . GLN A 1 87 ? 7.273 -4.674 7.930 1.00 93.56 87 GLN A O 1
ATOM 673 N N . GLN A 1 88 ? 9.014 -5.777 8.815 1.00 93.00 88 GLN A N 1
ATOM 674 C CA . GLN A 1 88 ? 9.932 -5.488 7.714 1.00 93.00 88 GLN A CA 1
ATOM 675 C C . GLN A 1 88 ? 9.473 -6.130 6.404 1.00 93.00 88 GLN A C 1
ATOM 677 O O . GLN A 1 88 ? 9.476 -5.480 5.361 1.00 93.00 88 GLN A O 1
ATOM 682 N N . ARG A 1 89 ? 9.036 -7.390 6.451 1.00 94.12 89 ARG A N 1
ATOM 683 C CA . ARG A 1 89 ? 8.536 -8.125 5.287 1.00 94.12 89 ARG A CA 1
ATOM 684 C C . ARG A 1 89 ? 7.311 -7.455 4.686 1.00 94.12 89 ARG A C 1
ATOM 686 O O . ARG A 1 89 ? 7.218 -7.380 3.465 1.00 94.12 89 ARG A O 1
ATOM 693 N N . TRP A 1 90 ? 6.395 -6.966 5.525 1.00 95.06 90 TRP A N 1
ATOM 694 C CA . TRP A 1 90 ? 5.264 -6.179 5.052 1.00 95.06 90 TRP A CA 1
ATOM 695 C C . TRP A 1 90 ? 5.744 -4.906 4.355 1.00 95.06 90 TRP A C 1
ATOM 697 O O . TRP A 1 90 ? 5.427 -4.698 3.187 1.00 95.06 90 TRP A O 1
ATOM 707 N N . TRP A 1 91 ? 6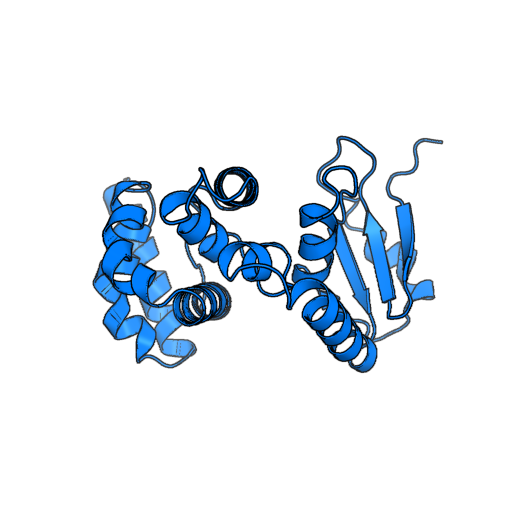.560 -4.092 5.035 1.00 95.12 91 TRP A N 1
ATOM 708 C CA . TRP A 1 91 ? 7.005 -2.796 4.517 1.00 95.12 91 TRP A CA 1
ATOM 709 C C . TRP A 1 91 ? 7.814 -2.891 3.225 1.00 95.12 91 TRP A C 1
ATOM 711 O O . TRP A 1 91 ? 7.602 -2.102 2.309 1.00 95.12 91 TRP A O 1
ATOM 721 N N . PHE A 1 92 ? 8.717 -3.865 3.133 1.00 95.12 92 PHE A N 1
ATOM 722 C CA . PHE A 1 92 ? 9.496 -4.124 1.926 1.00 95.12 92 PHE A CA 1
ATOM 723 C C . PHE A 1 92 ? 8.727 -4.969 0.903 1.00 95.12 92 PHE A C 1
ATOM 725 O O . PHE A 1 92 ? 9.275 -5.300 -0.141 1.00 95.12 92 PHE A O 1
ATOM 732 N N . GLY A 1 93 ? 7.486 -5.366 1.175 1.00 95.75 93 GLY A N 1
ATOM 733 C CA . GLY A 1 93 ? 6.660 -6.126 0.247 1.00 95.75 93 GLY A CA 1
ATOM 734 C C . GLY A 1 93 ? 6.086 -5.274 -0.888 1.00 95.75 93 GLY A C 1
ATOM 735 O O . GLY A 1 93 ? 6.404 -4.100 -1.056 1.00 95.75 93 GLY A O 1
ATOM 736 N N . THR A 1 94 ? 5.198 -5.888 -1.672 1.00 96.25 94 THR A N 1
ATOM 737 C CA . THR A 1 94 ? 4.469 -5.224 -2.771 1.00 96.25 94 THR A CA 1
ATOM 738 C C . THR A 1 94 ? 3.001 -4.949 -2.443 1.00 96.25 94 THR A C 1
ATOM 740 O O . THR A 1 94 ? 2.260 -4.467 -3.288 1.00 96.25 94 THR A O 1
ATOM 743 N N . ASP A 1 95 ? 2.552 -5.250 -1.225 1.00 95.00 95 ASP A N 1
ATOM 744 C CA . ASP A 1 95 ? 1.135 -5.172 -0.839 1.00 95.00 95 ASP A CA 1
ATOM 745 C C . ASP A 1 95 ? 0.827 -3.989 0.097 1.00 95.00 95 ASP A C 1
ATOM 747 O O . ASP A 1 95 ? -0.211 -3.928 0.753 1.00 95.00 95 ASP A O 1
ATOM 751 N N . VAL A 1 96 ? 1.746 -3.024 0.163 1.00 95.12 96 VAL A N 1
ATOM 752 C CA . VAL A 1 96 ? 1.638 -1.848 1.030 1.00 95.12 96 VAL A CA 1
ATOM 753 C C . VAL A 1 96 ? 0.769 -0.781 0.369 1.00 95.12 96 VAL A C 1
ATOM 755 O O . VAL A 1 96 ? 1.023 -0.355 -0.755 1.00 95.12 96 VAL A O 1
ATOM 758 N N . GLY A 1 97 ? -0.246 -0.321 1.097 1.00 94.62 97 GLY A N 1
ATOM 759 C CA . GLY A 1 97 ? -1.013 0.890 0.793 1.00 94.62 97 GLY A CA 1
ATOM 760 C C . GLY A 1 97 ? -0.928 1.904 1.933 1.00 94.62 97 GLY A C 1
ATOM 761 O O . GLY A 1 97 ? -0.578 1.546 3.061 1.00 94.62 97 GLY A O 1
ATOM 762 N N . THR A 1 98 ? -1.274 3.165 1.672 1.00 96.38 98 THR A N 1
ATOM 763 C CA . THR A 1 98 ? -1.176 4.253 2.666 1.00 96.38 98 THR A CA 1
ATOM 764 C C . THR A 1 98 ? -2.023 3.995 3.916 1.00 96.38 98 THR A C 1
ATOM 766 O O . THR A 1 98 ? -1.556 4.244 5.022 1.00 96.38 98 THR A O 1
ATOM 769 N N . SER A 1 99 ? -3.218 3.414 3.779 1.00 97.62 99 SER A N 1
ATOM 770 C CA . SER A 1 99 ? -4.071 2.996 4.905 1.00 97.62 99 SER A CA 1
ATOM 771 C C . SER A 1 99 ? -3.411 1.920 5.782 1.00 97.62 99 SER A C 1
ATOM 773 O O . SER A 1 99 ? -3.364 2.052 7.003 1.00 97.62 99 SER A O 1
ATOM 775 N N . SER A 1 100 ? -2.831 0.881 5.172 1.00 97.69 100 SER A N 1
ATOM 776 C CA . SER A 1 100 ? -2.094 -0.164 5.900 1.00 97.69 100 SER A CA 1
ATOM 777 C C . SER A 1 100 ? -0.815 0.380 6.554 1.00 97.69 100 SER A C 1
ATOM 779 O O . SER A 1 100 ? -0.460 -0.009 7.665 1.00 97.69 100 SER A O 1
ATOM 781 N N . ALA A 1 101 ? -0.150 1.338 5.904 1.00 96.94 101 ALA A N 1
ATOM 782 C CA . ALA A 1 101 ? 1.013 2.016 6.456 1.00 96.94 101 ALA A CA 1
ATOM 783 C C . ALA A 1 101 ? 0.650 2.915 7.646 1.00 96.94 101 ALA A C 1
ATOM 785 O O . ALA A 1 101 ? 1.452 3.030 8.566 1.00 96.94 101 ALA A O 1
ATOM 786 N N . ALA A 1 102 ? -0.559 3.489 7.676 1.00 97.88 102 ALA A N 1
ATOM 787 C CA . ALA A 1 102 ? -1.068 4.214 8.838 1.00 97.88 102 ALA A CA 1
ATOM 788 C C . ALA A 1 102 ? -1.163 3.293 10.066 1.00 97.88 102 ALA A C 1
ATOM 790 O O . ALA A 1 102 ? -0.648 3.636 11.127 1.00 97.88 102 ALA A O 1
ATOM 791 N N . ILE A 1 103 ? -1.735 2.090 9.904 1.00 98.06 103 ILE A N 1
ATOM 792 C CA . ILE A 1 103 ? -1.788 1.078 10.973 1.00 98.06 103 ILE A CA 1
ATOM 793 C C . ILE A 1 103 ? -0.369 0.713 11.423 1.00 98.06 103 ILE A C 1
ATOM 795 O O . ILE A 1 103 ? -0.066 0.759 12.614 1.00 98.06 103 ILE A O 1
ATOM 799 N N . MET A 1 104 ? 0.518 0.385 10.479 1.00 96.38 104 MET A N 1
ATOM 800 C CA . MET A 1 104 ? 1.904 0.022 10.787 1.00 96.38 104 MET A CA 1
ATOM 801 C C . MET A 1 104 ? 2.673 1.154 11.483 1.00 96.38 104 MET A C 1
ATOM 803 O O . MET A 1 104 ? 3.455 0.886 12.391 1.00 96.38 104 MET A O 1
ATOM 807 N N . GLY A 1 105 ? 2.454 2.406 11.085 1.00 95.56 105 GLY A N 1
ATOM 808 C CA . GLY A 1 105 ? 3.100 3.573 11.679 1.00 95.56 105 GLY A CA 1
ATOM 809 C C . GLY A 1 105 ? 2.699 3.818 13.135 1.00 95.56 105 GLY A C 1
ATOM 810 O O . GLY A 1 105 ? 3.512 4.338 13.893 1.00 95.56 105 GLY A O 1
ATOM 811 N N . VAL A 1 106 ? 1.480 3.432 13.527 1.00 96.69 106 VAL A N 1
ATOM 812 C CA . VAL A 1 106 ? 0.982 3.566 14.908 1.00 96.69 106 VAL A CA 1
ATOM 813 C C . VAL A 1 106 ? 1.326 2.338 15.752 1.00 96.69 106 VAL A C 1
ATOM 815 O O . VAL A 1 106 ? 1.839 2.471 16.859 1.00 96.69 106 VAL A O 1
ATOM 818 N N . LEU A 1 107 ? 1.055 1.135 15.239 1.00 96.50 107 LEU A N 1
ATOM 819 C CA . LEU A 1 107 ? 1.140 -0.104 16.022 1.00 96.50 107 LEU A CA 1
ATOM 820 C C . LEU A 1 107 ? 2.514 -0.774 15.974 1.00 96.50 107 LEU A C 1
ATOM 822 O O . LEU A 1 107 ? 2.817 -1.614 16.833 1.00 96.50 107 LEU A O 1
ATOM 826 N N . GLY A 1 108 ? 3.318 -0.428 14.967 1.00 93.19 108 GLY A N 1
ATOM 827 C CA . GLY A 1 108 ? 4.642 -0.980 14.735 1.00 93.19 108 GLY A CA 1
ATOM 828 C C . GLY A 1 108 ? 5.635 -0.616 15.832 1.00 93.19 108 GLY A C 1
ATOM 829 O O . GLY A 1 108 ? 5.514 0.387 16.535 1.00 93.19 108 GLY A O 1
ATOM 830 N N . ASN A 1 109 ? 6.668 -1.440 15.978 1.00 85.12 109 ASN A N 1
ATOM 831 C CA . ASN A 1 109 ? 7.673 -1.222 17.009 1.00 85.12 109 ASN A CA 1
ATOM 832 C C . ASN A 1 109 ? 8.829 -0.367 16.474 1.00 85.12 109 ASN A C 1
ATOM 834 O O . ASN A 1 109 ? 9.767 -0.876 15.857 1.00 85.12 109 ASN A O 1
ATOM 838 N N . ALA A 1 110 ? 8.797 0.936 16.768 1.00 75.94 110 ALA A N 1
ATOM 839 C CA . ALA A 1 110 ? 9.827 1.886 16.341 1.00 75.94 110 ALA A CA 1
ATOM 840 C C . ALA A 1 110 ? 11.242 1.562 16.864 1.00 75.94 110 ALA A C 1
ATOM 842 O O . ALA A 1 110 ? 12.225 2.010 16.278 1.00 75.94 110 ALA A O 1
ATOM 843 N N . ARG A 1 111 ? 11.372 0.774 17.944 1.00 67.06 111 ARG A N 1
ATOM 844 C CA . ARG A 1 111 ? 12.678 0.322 18.460 1.00 67.06 111 ARG A CA 1
ATOM 845 C C . ARG A 1 111 ? 13.258 -0.839 17.662 1.00 67.06 111 ARG A C 1
ATOM 847 O O . ARG A 1 111 ? 14.466 -1.039 17.687 1.00 67.06 111 ARG A O 1
ATOM 854 N N . LEU A 1 112 ? 12.405 -1.604 16.986 1.00 61.88 112 LEU A N 1
ATOM 855 C CA . LEU A 1 112 ? 12.816 -2.756 16.189 1.00 61.88 112 LEU A CA 1
ATOM 856 C C . LEU A 1 112 ? 13.031 -2.388 14.724 1.00 61.88 112 LEU A C 1
ATOM 858 O O . LEU A 1 112 ? 13.754 -3.101 14.033 1.00 61.88 112 LEU A O 1
ATOM 862 N N . CYS A 1 113 ? 12.438 -1.288 14.241 1.00 63.50 113 CYS A N 1
ATOM 863 C CA . CYS A 1 113 ? 12.519 -0.997 12.822 1.00 63.50 113 CYS A CA 1
ATOM 864 C C . CYS A 1 113 ? 12.424 0.482 12.430 1.00 63.50 113 CYS A C 1
ATOM 866 O O . CYS A 1 113 ? 11.437 1.162 12.713 1.00 63.50 113 CYS A O 1
ATOM 868 N N . ARG A 1 114 ? 13.407 0.940 11.636 1.00 74.44 114 ARG A N 1
ATOM 869 C CA . ARG A 1 114 ? 13.357 2.223 10.907 1.00 74.44 114 ARG A CA 1
ATOM 870 C C . ARG A 1 114 ? 12.093 2.337 10.040 1.00 74.44 114 ARG A C 1
ATOM 872 O O . ARG A 1 114 ? 11.570 3.439 9.881 1.00 74.44 114 ARG A O 1
ATOM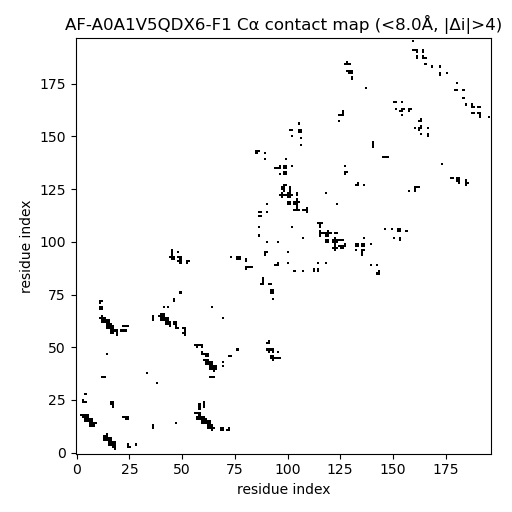 879 N N . THR A 1 115 ? 11.569 1.209 9.555 1.00 82.19 115 THR A N 1
ATOM 880 C CA . THR A 1 115 ? 10.395 1.157 8.673 1.00 82.19 115 THR A CA 1
ATOM 881 C C . THR A 1 115 ? 9.128 1.722 9.308 1.00 82.19 115 THR A C 1
ATOM 883 O O . THR A 1 115 ? 8.265 2.206 8.588 1.00 82.19 115 THR A O 1
ATOM 886 N N . VAL A 1 116 ? 9.012 1.743 10.641 1.00 86.81 116 VAL A N 1
ATOM 887 C CA . VAL A 1 116 ? 7.839 2.319 11.325 1.00 86.81 116 VAL A CA 1
ATOM 888 C C . VAL A 1 116 ? 7.773 3.834 11.134 1.00 86.81 116 VAL A C 1
ATOM 890 O O . VAL A 1 116 ? 6.705 4.374 10.859 1.00 86.81 116 VAL A O 1
ATOM 893 N N . SER A 1 117 ? 8.912 4.532 11.211 1.00 88.44 117 SER A N 1
ATOM 894 C CA . SER A 1 117 ? 8.952 5.983 10.972 1.00 88.44 117 SER A CA 1
ATOM 895 C C . SER A 1 117 ? 8.596 6.325 9.524 1.00 88.44 117 SER A C 1
ATOM 897 O O . SER A 1 117 ? 7.918 7.318 9.257 1.00 88.44 117 SER A O 1
ATOM 899 N N . GLU A 1 118 ? 9.037 5.494 8.583 1.00 90.38 118 GLU A N 1
ATOM 900 C CA . GLU A 1 118 ? 8.741 5.656 7.160 1.00 90.38 118 GLU A CA 1
ATOM 901 C C . GLU A 1 118 ? 7.268 5.360 6.866 1.00 90.38 118 GLU A C 1
ATOM 903 O O . GLU A 1 118 ? 6.610 6.165 6.208 1.00 90.38 118 GLU A O 1
ATOM 908 N N . ALA A 1 119 ? 6.724 4.283 7.441 1.00 92.00 119 ALA A N 1
ATOM 909 C CA . ALA A 1 119 ? 5.308 3.943 7.368 1.00 92.00 119 ALA A CA 1
ATOM 910 C C . ALA A 1 119 ? 4.428 5.054 7.943 1.00 92.00 119 ALA A C 1
ATOM 912 O O . ALA A 1 119 ? 3.460 5.455 7.298 1.00 92.00 119 ALA A O 1
ATOM 913 N N . TYR A 1 120 ? 4.812 5.624 9.090 1.00 91.88 120 TYR A N 1
ATOM 914 C CA . TYR A 1 120 ? 4.125 6.773 9.668 1.00 91.88 120 TYR A CA 1
ATOM 915 C C . TYR A 1 120 ? 4.099 7.952 8.690 1.00 91.88 120 TYR A C 1
ATOM 917 O O . TYR A 1 120 ? 3.035 8.490 8.411 1.00 91.88 120 TYR A O 1
ATOM 925 N N . LYS A 1 121 ? 5.237 8.337 8.098 1.00 91.56 121 LYS A N 1
ATOM 926 C CA . LYS A 1 121 ? 5.281 9.452 7.130 1.00 91.56 121 LYS A CA 1
ATOM 927 C C . LYS A 1 121 ? 4.485 9.166 5.856 1.00 91.56 121 LYS A C 1
ATOM 929 O O . LYS A 1 121 ? 3.879 10.081 5.307 1.00 91.56 121 LYS A O 1
ATOM 934 N N . TYR A 1 122 ? 4.516 7.926 5.378 1.00 92.12 122 TYR A N 1
ATOM 935 C CA . TYR A 1 122 ? 3.853 7.512 4.145 1.00 92.12 122 TYR A CA 1
ATOM 936 C C . TYR A 1 122 ? 2.332 7.412 4.302 1.00 92.12 122 TYR A C 1
ATOM 938 O O . TYR A 1 122 ? 1.586 7.809 3.411 1.00 92.12 122 TYR A O 1
ATOM 946 N N . GLY A 1 123 ? 1.872 6.882 5.436 1.00 95.00 123 GLY A N 1
ATOM 947 C CA . GLY A 1 123 ? 0.470 6.566 5.683 1.00 95.00 123 GLY A CA 1
ATOM 948 C C . GLY A 1 123 ? -0.264 7.516 6.622 1.00 95.00 123 GLY A C 1
ATOM 949 O O . GLY A 1 123 ? -1.478 7.383 6.732 1.00 95.00 123 GLY A O 1
ATOM 950 N N . ALA A 1 124 ? 0.410 8.454 7.300 1.00 94.94 124 ALA A N 1
ATOM 951 C CA . ALA A 1 124 ? -0.193 9.285 8.348 1.00 94.94 124 ALA A CA 1
ATOM 952 C C . ALA A 1 124 ? -1.584 9.801 7.960 1.00 94.94 124 ALA A C 1
ATOM 954 O O . ALA A 1 124 ? -1.755 10.443 6.921 1.00 94.94 124 ALA A O 1
ATOM 955 N N . ARG A 1 125 ? -2.570 9.527 8.825 1.00 96.25 125 ARG A N 1
ATOM 956 C CA . ARG A 1 125 ? -3.971 9.968 8.693 1.00 96.25 125 ARG A CA 1
ATOM 957 C C . ARG A 1 125 ? -4.720 9.390 7.480 1.00 96.25 125 ARG A C 1
ATOM 959 O O . ARG A 1 125 ? -5.888 9.719 7.266 1.00 96.25 125 ARG A O 1
ATOM 966 N N . SER A 1 126 ? -4.089 8.525 6.687 1.00 97.75 126 SER A N 1
ATOM 967 C CA . SER A 1 126 ? -4.743 7.826 5.581 1.00 97.75 126 SER A CA 1
ATOM 968 C C . SER A 1 126 ? -5.660 6.742 6.127 1.00 97.75 126 SER A C 1
ATOM 970 O O . SER A 1 126 ? -5.301 6.010 7.043 1.00 97.75 126 SER A O 1
ATOM 972 N N . THR A 1 127 ? -6.848 6.644 5.547 1.00 98.31 127 THR A N 1
ATOM 973 C CA . THR A 1 127 ? -7.903 5.685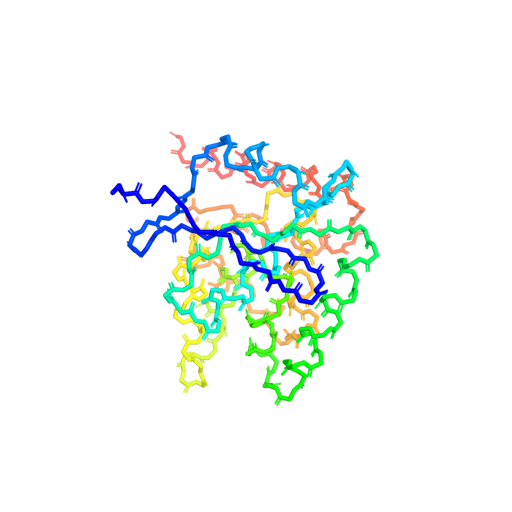 5.896 1.00 98.31 127 THR A CA 1
ATOM 974 C C . THR A 1 127 ? -8.231 4.851 4.662 1.00 98.31 127 THR A C 1
ATOM 976 O O . THR A 1 127 ? -8.079 5.367 3.550 1.00 98.31 127 THR A O 1
ATOM 979 N N . PRO A 1 128 ? -8.646 3.579 4.811 1.00 98.31 128 PRO A N 1
ATOM 980 C CA . PRO A 1 128 ? -9.044 2.779 3.659 1.00 98.31 128 PRO A CA 1
ATOM 981 C C . PRO A 1 128 ? -10.268 3.401 2.983 1.00 98.31 128 PRO A C 1
ATOM 983 O O . PRO A 1 128 ? -11.280 3.623 3.646 1.00 98.31 128 PRO A O 1
ATOM 986 N N . ARG A 1 129 ? -10.172 3.729 1.688 1.00 97.38 129 ARG A N 1
ATOM 987 C CA . ARG A 1 129 ? -11.248 4.416 0.949 1.00 97.38 129 ARG A CA 1
ATOM 988 C C . ARG A 1 129 ? -12.210 3.458 0.271 1.00 97.38 129 ARG A C 1
ATOM 990 O O . ARG A 1 129 ? -13.381 3.790 0.109 1.00 97.38 129 ARG A O 1
ATOM 997 N N . ASP A 1 130 ? -11.706 2.293 -0.093 1.00 97.69 130 ASP A N 1
ATOM 998 C CA . ASP A 1 130 ? -12.437 1.239 -0.770 1.00 97.69 130 ASP A CA 1
ATOM 999 C C . ASP A 1 130 ? -12.044 -0.143 -0.225 1.00 97.69 130 ASP A C 1
ATOM 1001 O O . ASP A 1 130 ? -11.209 -0.295 0.676 1.00 97.69 130 ASP A O 1
ATOM 1005 N N . ALA A 1 131 ? -12.697 -1.165 -0.766 1.00 97.9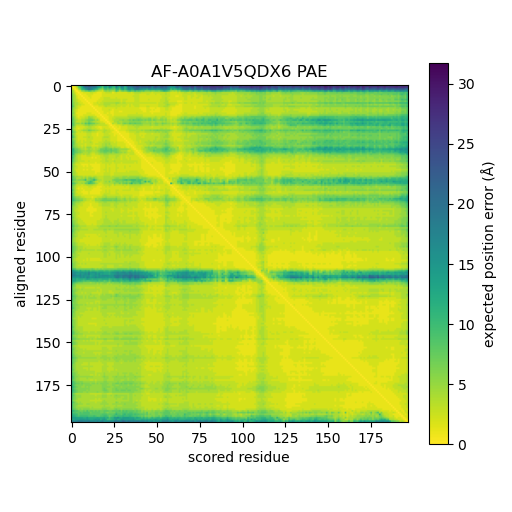4 131 ALA A N 1
ATOM 1006 C CA . ALA A 1 131 ? -12.457 -2.557 -0.428 1.00 97.94 131 ALA A CA 1
ATOM 1007 C C . ALA A 1 131 ? -11.022 -3.023 -0.744 1.00 97.94 131 ALA A C 1
ATOM 1009 O O . ALA A 1 131 ? -10.505 -3.891 -0.041 1.00 97.94 131 ALA A O 1
ATOM 1010 N N . ASP A 1 132 ? -10.347 -2.444 -1.742 1.00 96.38 132 ASP A N 1
ATOM 1011 C CA . ASP A 1 132 ? -8.965 -2.807 -2.072 1.00 96.38 132 ASP A CA 1
ATOM 1012 C C . ASP A 1 132 ? -7.992 -2.270 -1.013 1.00 96.38 132 ASP A C 1
ATOM 1014 O O . ASP A 1 132 ? -7.108 -2.999 -0.543 1.00 96.38 132 ASP A O 1
ATOM 1018 N N . ASP A 1 133 ? -8.178 -1.021 -0.578 1.00 97.50 133 ASP A N 1
ATOM 1019 C CA . ASP A 1 133 ? -7.434 -0.426 0.532 1.00 97.50 133 ASP A CA 1
ATOM 1020 C C . ASP A 1 133 ? -7.663 -1.174 1.845 1.00 97.50 133 ASP A C 1
ATOM 1022 O O . ASP A 1 133 ? -6.709 -1.442 2.582 1.00 97.50 133 ASP A O 1
ATOM 1026 N N . LEU A 1 134 ? -8.919 -1.524 2.140 1.00 98.31 134 LEU A N 1
ATOM 1027 C CA . LEU A 1 134 ? -9.261 -2.352 3.292 1.00 98.31 134 LEU A CA 1
ATOM 1028 C C . LEU A 1 134 ? -8.610 -3.732 3.178 1.00 98.31 134 LEU A C 1
ATOM 1030 O O . LEU A 1 134 ? -8.048 -4.221 4.154 1.00 98.31 134 LEU A O 1
ATOM 1034 N N . GLY A 1 135 ? -8.619 -4.339 1.991 1.00 97.81 135 GLY A N 1
ATOM 1035 C CA . GLY A 1 135 ? -7.995 -5.632 1.736 1.00 97.81 135 GLY A CA 1
ATOM 1036 C C . GLY A 1 135 ? -6.511 -5.652 2.105 1.00 97.81 135 GLY A C 1
ATOM 1037 O O . GLY A 1 135 ? -6.044 -6.632 2.688 1.00 97.81 135 GLY A O 1
ATOM 1038 N N . ARG A 1 136 ? -5.775 -4.562 1.844 1.00 97.75 136 ARG A N 1
ATOM 1039 C CA . ARG A 1 136 ? -4.377 -4.412 2.297 1.00 97.75 136 ARG A CA 1
ATOM 1040 C C . ARG A 1 136 ? -4.284 -4.335 3.821 1.00 97.75 136 ARG A C 1
ATOM 1042 O O . ARG A 1 136 ? -3.447 -5.011 4.409 1.00 97.75 136 ARG A O 1
ATOM 1049 N N . CYS A 1 137 ? -5.165 -3.581 4.482 1.00 98.44 137 CYS A N 1
ATOM 1050 C CA . CYS A 1 137 ? -5.221 -3.546 5.948 1.00 98.44 137 CYS A CA 1
ATOM 1051 C C . CYS A 1 137 ? -5.535 -4.924 6.558 1.00 98.44 137 CYS A C 1
ATOM 1053 O O . CYS A 1 137 ? -4.908 -5.320 7.535 1.00 98.44 137 CYS A O 1
ATOM 1055 N N . LEU A 1 138 ? -6.464 -5.684 5.977 1.00 98.12 138 LEU A N 1
ATOM 1056 C CA . LEU A 1 138 ? -6.804 -7.029 6.449 1.00 98.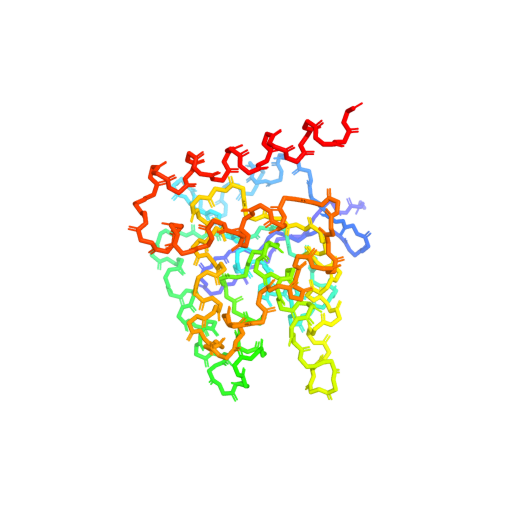12 138 LEU A CA 1
ATOM 1057 C C . LEU A 1 138 ? -5.627 -8.000 6.284 1.00 98.12 138 LEU A C 1
ATOM 1059 O O . LEU A 1 138 ? -5.335 -8.781 7.189 1.00 98.12 138 LEU A O 1
ATOM 1063 N N . ARG A 1 139 ? -4.903 -7.935 5.158 1.00 98.06 139 ARG A N 1
ATOM 1064 C CA . ARG A 1 139 ? -3.702 -8.759 4.938 1.00 98.06 139 ARG A CA 1
ATOM 1065 C C . ARG A 1 139 ? -2.543 -8.368 5.861 1.00 98.06 139 ARG A C 1
ATOM 1067 O O . ARG A 1 139 ? -1.854 -9.268 6.337 1.00 98.06 139 ARG A O 1
ATOM 1074 N N . LEU A 1 140 ? -2.394 -7.083 6.198 1.00 97.75 140 LEU A N 1
ATOM 1075 C CA . LEU A 1 140 ? -1.473 -6.612 7.241 1.00 97.75 140 LEU A CA 1
ATOM 1076 C C . LEU A 1 140 ? -1.807 -7.252 8.594 1.00 97.75 140 LEU A C 1
ATOM 1078 O O . LEU A 1 140 ? -0.937 -7.838 9.230 1.00 97.75 140 LEU A O 1
ATOM 1082 N N . LEU A 1 141 ? -3.069 -7.177 9.025 1.00 98.00 141 LEU A N 1
ATOM 1083 C CA . LEU A 1 141 ? -3.498 -7.751 10.304 1.00 98.00 141 LEU A CA 1
ATOM 1084 C C . LEU A 1 141 ? -3.411 -9.277 10.314 1.00 98.00 141 LEU A C 1
ATOM 1086 O O . LEU A 1 141 ? -3.171 -9.867 11.356 1.00 98.00 141 LEU A O 1
ATOM 1090 N N . LYS A 1 142 ? -3.536 -9.940 9.162 1.00 97.31 1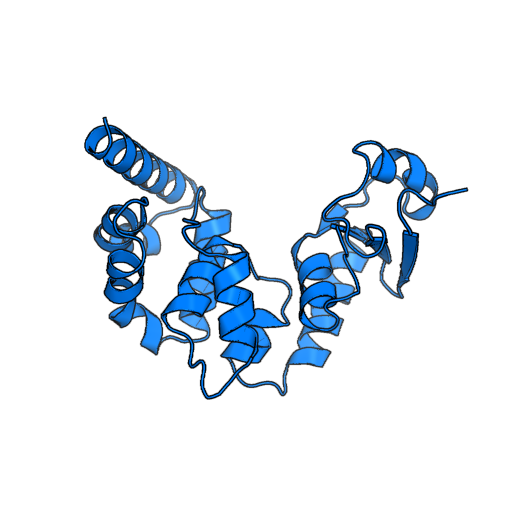42 LYS A N 1
ATOM 1091 C CA . LYS A 1 142 ? -3.249 -11.375 9.057 1.00 97.31 142 LYS A CA 1
ATOM 1092 C C . LYS A 1 142 ? -1.763 -11.685 9.278 1.00 97.31 142 LYS A C 1
ATOM 1094 O O . LYS A 1 142 ? -1.445 -12.739 9.821 1.00 97.31 142 LYS A O 1
ATOM 1099 N N . ALA A 1 143 ? -0.864 -10.800 8.845 1.00 96.00 143 ALA A N 1
ATOM 1100 C CA . ALA A 1 143 ? 0.574 -10.946 9.063 1.00 96.00 143 ALA A CA 1
ATOM 1101 C C . ALA A 1 143 ? 0.992 -10.617 10.512 1.00 96.00 143 ALA A C 1
ATOM 1103 O O . ALA A 1 143 ? 1.938 -11.222 11.013 1.00 96.00 143 ALA A O 1
ATOM 1104 N N . MET A 1 144 ? 0.268 -9.711 11.180 1.00 96.62 144 MET A N 1
ATOM 1105 C CA . MET A 1 144 ? 0.462 -9.314 12.582 1.00 96.62 144 MET A CA 1
ATOM 1106 C C . MET A 1 144 ? -0.863 -9.427 13.361 1.00 96.62 144 MET A C 1
ATOM 1108 O O . MET A 1 144 ? -1.522 -8.413 13.620 1.00 96.62 144 MET A O 1
ATOM 1112 N N . PRO A 1 145 ? -1.304 -10.654 13.702 1.00 96.88 145 PRO A N 1
ATOM 1113 C CA . PRO A 1 145 ? -2.634 -10.905 14.267 1.00 96.88 145 PRO A CA 1
ATOM 1114 C C . PRO A 1 145 ? -2.883 -10.193 15.598 1.00 96.88 145 PRO A C 1
ATOM 1116 O O . PRO A 1 145 ? -4.014 -9.809 15.897 1.00 96.88 145 PRO A O 1
ATOM 1119 N N . GLU A 1 146 ? -1.836 -9.947 16.383 1.00 96.31 146 GLU A N 1
ATOM 1120 C CA . GLU A 1 146 ? -1.926 -9.245 17.660 1.00 96.31 146 GLU A CA 1
ATOM 1121 C C . GLU A 1 146 ? -2.326 -7.765 17.513 1.00 96.31 146 GLU A C 1
ATOM 1123 O O . GLU A 1 146 ? -2.783 -7.144 18.472 1.00 96.31 146 GLU A O 1
ATOM 1128 N N . TRP A 1 147 ? -2.222 -7.189 16.310 1.00 97.69 147 TRP A N 1
ATOM 1129 C CA . TRP A 1 147 ? -2.592 -5.792 16.050 1.00 97.69 147 TRP A CA 1
ATOM 1130 C C . TRP A 1 147 ? -4.096 -5.585 15.921 1.00 97.69 147 TRP A C 1
ATOM 1132 O O . TRP A 1 147 ? -4.584 -4.476 16.135 1.00 97.69 147 TRP A O 1
ATOM 1142 N N . ARG A 1 148 ? -4.861 -6.642 15.630 1.00 97.75 148 ARG A N 1
ATOM 1143 C CA . ARG A 1 148 ? -6.314 -6.538 15.452 1.00 97.75 148 ARG A CA 1
ATOM 1144 C C . ARG A 1 148 ? -7.025 -6.021 16.707 1.00 97.75 148 ARG A C 1
ATOM 1146 O O . ARG A 1 148 ? -7.960 -5.228 16.590 1.00 97.75 148 ARG A O 1
ATOM 1153 N N . GLY A 1 149 ? -6.570 -6.444 17.889 1.00 97.38 149 GLY A N 1
ATOM 1154 C CA . GLY A 1 149 ? -7.083 -5.982 19.186 1.00 97.38 149 GLY A CA 1
ATOM 1155 C C . GLY A 1 149 ? -6.613 -4.577 19.581 1.00 97.38 149 GLY A C 1
ATOM 1156 O O . GLY A 1 149 ? -7.136 -4.003 20.529 1.00 97.38 149 GLY A O 1
ATOM 1157 N N . ARG A 1 150 ? -5.653 -4.015 18.840 1.00 98.44 150 ARG A N 1
ATOM 1158 C CA . ARG A 1 150 ? -5.030 -2.710 19.092 1.00 98.44 150 ARG A CA 1
ATOM 1159 C C . ARG A 1 150 ? -5.501 -1.619 18.129 1.00 98.44 150 ARG A C 1
ATOM 1161 O O . ARG A 1 150 ? -5.034 -0.492 18.210 1.00 98.44 150 ARG A O 1
ATOM 1168 N N . LEU A 1 151 ? -6.443 -1.912 17.227 1.00 98.44 151 LEU A N 1
ATOM 1169 C CA . LEU A 1 151 ? -6.925 -0.942 16.233 1.00 98.44 151 LEU A CA 1
ATOM 1170 C C . LEU A 1 151 ? -7.517 0.340 16.844 1.00 98.44 151 LEU A C 1
ATOM 1172 O O . LEU A 1 151 ? -7.475 1.384 16.198 1.00 98.44 151 LEU A O 1
ATOM 1176 N N . ASN A 1 152 ? -8.002 0.296 18.088 1.00 98.38 152 ASN A N 1
ATOM 1177 C CA . ASN A 1 152 ? -8.433 1.500 18.803 1.00 98.38 152 ASN A CA 1
ATOM 1178 C C . ASN A 1 152 ? -7.293 2.519 18.971 1.00 98.38 152 ASN A C 1
ATOM 1180 O O . ASN A 1 152 ? -7.545 3.711 18.839 1.00 98.38 152 ASN A O 1
ATOM 1184 N N . GLU A 1 153 ? -6.038 2.078 19.129 1.00 98.56 153 GLU A N 1
ATOM 1185 C CA . GLU A 1 153 ? -4.876 2.981 19.187 1.00 98.56 153 GLU A CA 1
ATOM 1186 C C . GLU A 1 153 ? -4.717 3.772 17.870 1.00 98.56 153 GLU A C 1
ATOM 1188 O O . GLU A 1 153 ? -4.298 4.926 17.877 1.00 98.56 153 GLU A O 1
ATOM 1193 N N . VAL A 1 154 ? -5.094 3.187 16.722 1.00 98.38 154 VAL A N 1
ATOM 1194 C CA . VAL A 1 154 ? -5.071 3.871 15.413 1.00 98.38 154 VAL A CA 1
ATOM 1195 C C . VAL A 1 154 ? -6.166 4.935 15.333 1.00 98.38 154 VAL A C 1
ATOM 1197 O O . VAL A 1 154 ? -5.926 6.032 14.827 1.00 98.38 154 VAL A O 1
ATOM 1200 N N . ALA A 1 155 ? -7.359 4.637 15.853 1.00 98.25 155 ALA A N 1
ATOM 1201 C CA . ALA A 1 155 ? -8.444 5.611 15.952 1.00 98.25 155 ALA A CA 1
ATOM 1202 C C . ALA A 1 155 ? -8.092 6.773 16.894 1.00 98.25 155 ALA A C 1
ATOM 1204 O O . ALA A 1 155 ? -8.369 7.924 16.565 1.00 98.25 155 ALA A O 1
ATOM 1205 N N . GLU A 1 156 ? -7.441 6.483 18.021 1.00 98.31 156 GLU A N 1
ATOM 1206 C CA . GLU A 1 156 ? -6.957 7.481 18.982 1.00 98.31 156 GLU A CA 1
ATOM 1207 C C . GLU A 1 156 ? -5.817 8.339 18.424 1.00 98.31 156 GLU A C 1
ATOM 1209 O O . GLU A 1 156 ? -5.746 9.529 18.724 1.00 98.31 156 GLU A O 1
ATOM 1214 N N . ALA A 1 157 ? -4.942 7.766 17.592 1.00 97.88 157 ALA A N 1
ATOM 1215 C CA . ALA A 1 157 ? -3.862 8.500 16.936 1.00 97.88 157 ALA A CA 1
ATOM 1216 C C . ALA A 1 157 ? -4.365 9.452 15.836 1.00 97.88 157 ALA A C 1
ATOM 1218 O O . ALA A 1 157 ? -3.710 10.456 15.547 1.00 97.88 157 ALA A O 1
ATOM 1219 N N . TYR A 1 158 ? -5.512 9.145 15.218 1.00 97.50 158 TYR A N 1
ATOM 1220 C CA . TYR A 1 158 ? -6.086 9.901 14.100 1.00 97.50 158 TYR A CA 1
ATOM 1221 C C . TYR A 1 158 ? -7.577 10.236 14.310 1.00 97.50 158 TYR A C 1
ATOM 1223 O O . TYR A 1 158 ? -8.410 9.905 13.450 1.00 97.50 158 TYR A O 1
ATOM 1231 N N . PRO A 1 159 ? -7.941 10.902 15.423 1.00 97.19 159 PRO A N 1
ATOM 1232 C CA . PRO A 1 159 ? -9.331 11.079 15.842 1.00 97.19 159 PRO A CA 1
ATOM 1233 C C . PRO A 1 159 ? -10.152 11.923 14.862 1.00 97.19 159 PRO A C 1
ATOM 1235 O O . PRO A 1 159 ? -11.365 11.759 14.764 1.00 97.19 159 PRO A O 1
ATOM 1238 N N . GLU A 1 160 ? -9.507 12.808 14.106 1.00 96.25 160 GLU A N 1
ATOM 1239 C CA . GLU A 1 160 ? -10.127 13.701 13.125 1.00 96.25 160 GLU A CA 1
ATOM 1240 C C . GLU A 1 160 ? -10.349 13.060 11.743 1.00 96.25 160 GLU A C 1
ATOM 1242 O O . GLU A 1 160 ? -10.926 13.677 10.845 1.00 96.25 160 GLU A O 1
ATOM 1247 N N . THR A 1 161 ? -9.899 11.820 11.558 1.00 97.38 161 THR A N 1
ATOM 1248 C CA . THR A 1 161 ? -10.114 11.036 10.334 1.00 97.38 161 THR A CA 1
ATOM 1249 C C . THR A 1 161 ? -11.324 10.112 10.479 1.00 97.38 161 THR A C 1
ATOM 1251 O O . THR A 1 161 ? -12.052 10.199 11.462 1.00 97.38 161 THR A O 1
ATOM 1254 N N . ALA A 1 162 ? -11.569 9.248 9.486 1.00 98.19 162 ALA A N 1
ATOM 1255 C CA . ALA A 1 162 ? -12.626 8.235 9.546 1.00 98.19 162 ALA A CA 1
ATOM 1256 C C . ALA A 1 162 ? -12.214 6.974 10.332 1.00 98.19 162 ALA A C 1
ATOM 1258 O O . ALA A 1 162 ? -13.004 6.038 10.421 1.00 98.19 162 ALA A O 1
ATOM 1259 N N . TRP A 1 163 ? -10.988 6.909 10.876 1.00 98.44 163 TRP A N 1
ATOM 1260 C CA . TRP A 1 163 ? -10.529 5.759 11.661 1.00 98.44 163 TRP A CA 1
ATOM 1261 C C . TRP A 1 163 ? -11.458 5.401 12.833 1.00 98.44 163 TRP A C 1
ATOM 1263 O O . TRP A 1 163 ? -11.751 4.215 12.956 1.00 98.44 163 TRP A O 1
ATOM 1273 N N . PRO A 1 164 ? -11.984 6.342 13.646 1.00 98.44 164 PRO A N 1
ATOM 1274 C CA . PRO A 1 164 ? -12.921 6.001 14.719 1.00 98.44 164 PRO A CA 1
ATOM 1275 C C . PRO A 1 164 ? -14.156 5.238 14.224 1.00 98.44 164 PRO A C 1
ATOM 1277 O O . PRO A 1 164 ? -14.504 4.193 14.770 1.00 98.44 164 PRO A O 1
ATOM 1280 N N . GLU A 1 165 ? -14.789 5.711 13.150 1.00 98.44 165 GLU A N 1
ATOM 1281 C CA . GLU A 1 165 ? -15.965 5.071 12.563 1.00 98.44 165 GLU A CA 1
ATOM 1282 C C . GLU A 1 165 ? -15.621 3.749 11.866 1.00 98.44 165 GLU A C 1
ATOM 1284 O O . GLU A 1 165 ? -16.405 2.803 11.916 1.00 98.44 165 GLU A O 1
ATOM 1289 N N . ILE A 1 166 ? -14.456 3.666 11.221 1.00 98.62 166 ILE A N 1
ATOM 1290 C CA . ILE A 1 166 ? -13.979 2.447 10.553 1.00 98.62 166 ILE A CA 1
ATOM 1291 C C . ILE A 1 166 ? -13.668 1.353 11.579 1.00 98.62 166 ILE A C 1
ATOM 1293 O O . ILE A 1 166 ? -14.045 0.203 11.376 1.00 98.62 166 ILE A O 1
ATOM 1297 N N . VAL A 1 167 ? -13.009 1.696 12.689 1.00 98.50 167 VAL A N 1
ATOM 1298 C CA . VAL A 1 167 ? -12.678 0.741 13.756 1.00 98.50 167 VAL A CA 1
ATOM 1299 C C . VAL A 1 167 ? -13.943 0.263 14.468 1.00 98.50 167 VAL A C 1
ATOM 1301 O O . VAL A 1 167 ? -14.072 -0.934 14.724 1.00 98.50 167 VAL A O 1
ATOM 1304 N N . ALA A 1 168 ? -14.915 1.152 14.701 1.00 98.38 168 ALA A N 1
ATOM 1305 C CA . ALA A 1 168 ? -16.216 0.771 15.251 1.00 98.38 168 ALA A CA 1
ATOM 1306 C C . ALA A 1 168 ? -16.969 -0.224 14.346 1.00 98.38 168 ALA A C 1
ATOM 1308 O O . ALA A 1 168 ? -17.577 -1.168 14.844 1.00 98.38 168 ALA A O 1
ATOM 1309 N N . ALA A 1 169 ? -16.883 -0.053 13.023 1.00 98.38 169 ALA A N 1
ATOM 1310 C CA . ALA A 1 169 ? -17.508 -0.934 12.036 1.00 98.38 169 ALA A CA 1
ATOM 1311 C C . ALA A 1 169 ? -16.630 -2.132 11.618 1.00 98.38 169 ALA A C 1
ATOM 1313 O O . ALA A 1 169 ? -17.005 -2.891 10.724 1.00 98.38 169 ALA A O 1
ATOM 1314 N N . TRP A 1 170 ? -15.454 -2.328 12.226 1.00 98.50 170 TRP A N 1
ATOM 1315 C CA . TRP A 1 170 ? -14.453 -3.262 11.696 1.00 98.50 170 TRP A CA 1
ATOM 1316 C C . TRP A 1 170 ? -14.943 -4.711 11.630 1.00 98.50 170 TRP A C 1
ATOM 1318 O O . TRP A 1 170 ? -14.669 -5.409 10.659 1.00 98.50 170 TRP A O 1
ATOM 1328 N N . GLY A 1 171 ? -15.699 -5.161 12.637 1.00 97.88 171 GLY A N 1
ATOM 1329 C CA . GLY A 1 171 ? -16.272 -6.510 12.636 1.00 97.88 171 GLY A CA 1
ATOM 1330 C C . GLY A 1 171 ? -17.248 -6.745 11.477 1.00 97.88 171 GLY A C 1
ATOM 1331 O O . GLY A 1 171 ? -17.263 -7.829 10.904 1.00 97.88 171 GLY A O 1
ATOM 1332 N N . GLU A 1 172 ? -18.015 -5.724 11.082 1.00 98.06 172 GLU A N 1
ATOM 1333 C CA . GLU A 1 172 ? -18.890 -5.792 9.904 1.00 98.06 172 GLU A CA 1
ATOM 1334 C C . GLU A 1 172 ? -18.064 -5.819 8.613 1.00 98.06 172 GLU A C 1
ATOM 1336 O O . GLU A 1 172 ? -18.323 -6.629 7.725 1.00 98.06 172 GLU A O 1
ATOM 1341 N N . LEU A 1 173 ? -17.027 -4.979 8.530 1.00 98.31 173 LEU A N 1
ATOM 1342 C CA . LEU A 1 173 ? -16.123 -4.903 7.378 1.00 98.31 173 LEU A CA 1
ATOM 1343 C C . LEU A 1 173 ? -15.399 -6.229 7.094 1.00 98.31 173 LEU A C 1
ATOM 1345 O O . LEU A 1 173 ? -15.189 -6.571 5.930 1.00 98.31 173 LEU A O 1
ATOM 1349 N N . GLU A 1 174 ? -15.026 -6.977 8.135 1.00 97.06 174 GLU A N 1
ATOM 1350 C CA . GLU A 1 174 ? -14.366 -8.286 8.012 1.00 97.06 174 GLU A CA 1
ATOM 1351 C C . GLU A 1 174 ? -15.270 -9.369 7.413 1.00 97.06 174 GLU A C 1
ATOM 1353 O O . GLU A 1 174 ? -14.771 -10.294 6.773 1.00 97.06 174 GLU A O 1
ATOM 1358 N N . LEU A 1 175 ? -16.582 -9.257 7.621 1.00 97.00 175 LEU A N 1
ATOM 1359 C CA . LEU A 1 175 ? -17.574 -10.244 7.189 1.00 97.00 175 LEU A CA 1
ATOM 1360 C C . LEU A 1 175 ? -18.260 -9.866 5.870 1.00 97.00 175 LEU A C 1
ATOM 1362 O O . LEU A 1 175 ? -18.833 -10.729 5.206 1.00 97.00 175 LEU A O 1
ATOM 1366 N N . ALA A 1 176 ? -18.225 -8.586 5.512 1.00 96.94 176 ALA A N 1
ATOM 1367 C CA . ALA A 1 176 ? -18.859 -8.044 4.323 1.00 96.94 176 ALA A CA 1
ATOM 1368 C C . ALA A 1 176 ? -18.150 -8.466 3.026 1.00 96.94 176 ALA A C 1
ATOM 1370 O O . ALA A 1 176 ? -16.928 -8.630 2.976 1.00 96.94 176 ALA A O 1
ATOM 1371 N N . ASP A 1 177 ? -18.922 -8.570 1.943 1.00 97.44 177 ASP A N 1
ATOM 1372 C CA . ASP A 1 177 ? -18.357 -8.666 0.599 1.00 97.44 177 ASP A CA 1
ATOM 1373 C C . ASP A 1 177 ? -17.778 -7.315 0.131 1.00 97.44 177 ASP A C 1
ATOM 1375 O O . ASP A 1 177 ? -17.942 -6.276 0.771 1.00 97.44 177 ASP A O 1
ATOM 1379 N N . THR A 1 178 ? -17.102 -7.302 -1.020 1.00 96.00 178 THR A N 1
ATOM 1380 C CA . THR A 1 178 ? -16.474 -6.091 -1.577 1.00 96.00 178 THR A CA 1
ATOM 1381 C C . THR A 1 178 ? -17.460 -4.932 -1.775 1.00 96.00 178 THR A C 1
ATOM 1383 O O . THR A 1 178 ? -17.097 -3.766 -1.599 1.00 96.00 178 THR A O 1
ATOM 1386 N N . ARG A 1 179 ? -18.711 -5.210 -2.162 1.00 95.75 179 ARG A N 1
ATOM 1387 C CA . ARG A 1 179 ? -19.717 -4.165 -2.395 1.00 95.75 179 ARG A CA 1
ATOM 1388 C C . ARG A 1 179 ? -20.144 -3.545 -1.070 1.00 95.75 179 ARG A C 1
ATOM 1390 O O . ARG A 1 179 ? -20.199 -2.317 -0.964 1.00 95.75 179 ARG A O 1
ATOM 1397 N N . ASP A 1 180 ? -20.409 -4.380 -0.078 1.00 97.62 180 ASP A N 1
ATOM 1398 C CA . ASP A 1 180 ? -20.848 -3.945 1.241 1.00 97.62 180 ASP A CA 1
ATOM 1399 C C . ASP A 1 180 ? -19.719 -3.251 2.010 1.00 97.62 180 ASP A C 1
ATOM 1401 O O . ASP A 1 180 ? -19.954 -2.207 2.619 1.00 97.62 180 ASP A O 1
ATOM 1405 N N . GLN A 1 181 ? -18.471 -3.714 1.873 1.00 98.38 181 GLN A N 1
ATOM 1406 C CA . GLN A 1 181 ? -17.283 -3.019 2.382 1.00 98.38 181 GLN A CA 1
ATOM 1407 C C . GLN A 1 181 ? -17.216 -1.577 1.868 1.00 98.38 181 GLN A C 1
ATOM 1409 O O . GLN A 1 181 ? -17.093 -0.640 2.658 1.00 98.38 181 GLN A O 1
ATOM 1414 N N . ASN A 1 182 ? -17.377 -1.370 0.557 1.00 98.19 182 ASN A N 1
ATOM 1415 C CA . ASN A 1 182 ? -17.402 -0.027 -0.025 1.00 98.19 182 ASN A CA 1
ATOM 1416 C C . ASN A 1 182 ? -18.551 0.827 0.538 1.00 98.19 182 ASN A C 1
ATOM 1418 O O . ASN A 1 182 ? -18.373 2.015 0.816 1.00 98.19 182 ASN A O 1
ATOM 1422 N N . ALA A 1 183 ? -19.738 0.246 0.724 1.00 98.12 183 ALA A N 1
ATOM 1423 C CA . ALA A 1 183 ? -20.884 0.960 1.283 1.00 98.12 183 ALA A CA 1
ATOM 1424 C C . ALA A 1 183 ? -20.656 1.378 2.746 1.00 98.12 183 ALA A C 1
ATOM 1426 O O . ALA A 1 183 ? -20.977 2.511 3.116 1.00 98.12 183 ALA A O 1
ATOM 1427 N N . ILE A 1 184 ? -20.083 0.496 3.567 1.00 98.50 184 ILE A N 1
ATOM 1428 C CA . ILE A 1 184 ? -19.751 0.773 4.969 1.00 98.50 184 ILE A CA 1
ATOM 1429 C C . ILE A 1 184 ? -18.675 1.861 5.049 1.00 98.50 184 ILE A C 1
ATOM 1431 O O . ILE A 1 184 ? -18.891 2.877 5.711 1.00 98.50 184 ILE A O 1
ATOM 1435 N N . LEU A 1 185 ? -17.571 1.723 4.304 1.00 98.44 185 LEU A N 1
ATOM 1436 C CA . LEU A 1 185 ? -16.497 2.722 4.277 1.00 98.44 185 LEU A CA 1
ATOM 1437 C C . LEU A 1 185 ? -17.023 4.103 3.866 1.00 98.44 185 LEU A C 1
ATOM 1439 O O . LEU A 1 185 ? -16.692 5.104 4.504 1.00 98.44 185 LEU A O 1
ATOM 1443 N N . ASN A 1 186 ? -17.898 4.181 2.860 1.00 98.12 186 ASN A N 1
ATOM 1444 C CA . ASN A 1 186 ? -18.523 5.443 2.461 1.00 98.12 186 ASN A CA 1
ATOM 1445 C C . ASN A 1 186 ? -19.331 6.085 3.601 1.00 98.12 186 ASN A C 1
ATOM 1447 O O . ASN A 1 186 ? -19.216 7.293 3.829 1.00 98.12 186 ASN A O 1
ATOM 1451 N N . LYS A 1 187 ? -20.105 5.293 4.356 1.00 98.06 187 LYS A N 1
ATOM 1452 C CA . LYS A 1 187 ? -20.855 5.787 5.524 1.00 98.06 187 LYS A CA 1
ATOM 1453 C C . LYS A 1 187 ? -19.921 6.330 6.608 1.00 98.06 187 LYS A C 1
ATOM 1455 O O . LYS A 1 187 ? -20.170 7.433 7.098 1.00 98.06 187 LYS A O 1
ATOM 1460 N N . CYS A 1 188 ? -18.835 5.622 6.931 1.00 98.00 188 CYS A N 1
ATOM 1461 C CA . CYS A 1 188 ? -17.835 6.076 7.907 1.00 98.00 188 CYS A CA 1
ATOM 1462 C C . CYS A 1 188 ? -17.277 7.459 7.530 1.00 98.00 188 CYS A C 1
ATOM 1464 O O . CYS A 1 188 ? -17.272 8.386 8.339 1.00 98.00 188 CYS A O 1
ATOM 1466 N N . HIS A 1 189 ? -16.902 7.644 6.262 1.00 97.81 189 HIS A N 1
ATOM 1467 C CA . HIS A 1 189 ? -16.378 8.917 5.767 1.00 97.81 189 HIS A CA 1
ATOM 1468 C C . HIS A 1 189 ? -17.415 10.045 5.741 1.00 97.81 189 HIS A C 1
ATOM 1470 O O . HIS A 1 189 ? -17.072 11.204 5.969 1.00 97.81 189 HIS A O 1
ATOM 1476 N N . MET A 1 190 ? -18.684 9.744 5.458 1.00 96.25 190 MET A N 1
ATOM 1477 C CA . MET A 1 190 ? -19.751 10.745 5.535 1.00 96.25 190 MET A CA 1
ATOM 1478 C C . MET A 1 190 ? -20.021 11.187 6.975 1.00 96.25 190 MET A C 1
ATOM 1480 O O . MET A 1 190 ? -20.226 12.377 7.210 1.00 96.25 190 MET A O 1
ATOM 1484 N N . SER A 1 191 ? -20.009 10.249 7.926 1.00 93.44 191 SER A N 1
ATOM 1485 C CA . SER A 1 191 ? -20.154 10.545 9.355 1.00 93.44 191 SER A CA 1
ATOM 1486 C C . SER A 1 191 ? -19.041 11.475 9.839 1.00 93.44 191 SER A C 1
ATOM 1488 O O . SER A 1 191 ? -19.315 12.533 10.406 1.00 93.44 191 SER A O 1
ATOM 1490 N N . GLN A 1 192 ? -17.793 11.150 9.494 1.00 92.94 192 GLN A N 1
ATOM 1491 C CA . GLN A 1 192 ? -16.629 11.973 9.806 1.00 92.94 192 GLN A CA 1
ATOM 1492 C C . GLN A 1 192 ? -16.760 13.404 9.263 1.00 92.94 192 GLN A C 1
ATOM 1494 O O . GLN A 1 192 ? -16.530 14.361 10.001 1.00 92.94 192 GLN A O 1
ATOM 1499 N N . LYS A 1 193 ? -17.188 13.565 8.002 1.00 89.19 193 LYS A N 1
ATOM 1500 C CA . LYS A 1 193 ? -17.403 14.890 7.395 1.00 89.19 193 LYS A CA 1
ATOM 1501 C C . LYS A 1 193 ? -18.459 15.709 8.137 1.00 89.19 193 LYS A C 1
ATOM 1503 O O . LYS A 1 193 ? -18.247 16.896 8.339 1.00 89.19 193 LYS A O 1
ATOM 1508 N N . ARG A 1 194 ? -19.565 15.083 8.557 1.00 90.50 194 ARG A N 1
ATOM 1509 C CA . ARG A 1 194 ? -20.644 15.751 9.311 1.00 90.50 194 ARG A CA 1
ATOM 1510 C C . ARG A 1 194 ? -20.217 16.183 10.711 1.00 90.50 194 ARG A C 1
ATOM 1512 O O . ARG A 1 194 ? -20.730 17.164 11.219 1.00 90.50 194 ARG A O 1
ATOM 1519 N N . ARG A 1 195 ? -19.298 15.452 11.344 1.00 87.12 195 ARG A N 1
ATOM 1520 C CA . ARG A 1 195 ? -18.747 15.820 12.657 1.00 87.12 195 ARG A CA 1
ATOM 1521 C C . ARG A 1 195 ? -17.797 17.022 12.579 1.00 87.12 195 ARG A C 1
ATOM 1523 O O . ARG A 1 195 ? -17.592 17.693 13.582 1.00 87.12 195 ARG A O 1
ATOM 1530 N N . MET A 1 196 ? -17.187 17.257 11.417 1.00 84.69 196 MET A N 1
ATOM 1531 C CA . MET A 1 196 ? -16.239 18.356 11.191 1.00 84.69 196 MET A CA 1
ATOM 1532 C C . MET A 1 196 ? -16.873 19.639 10.637 1.00 84.69 196 MET A C 1
ATOM 1534 O O . MET A 1 196 ? -16.172 20.647 10.545 1.00 84.69 196 MET A O 1
ATOM 1538 N N . SER A 1 197 ? -18.141 19.589 10.221 1.00 75.12 197 SER A N 1
ATOM 1539 C CA . SER A 1 197 ? -18.924 20.739 9.749 1.00 75.12 197 SER A CA 1
ATOM 1540 C C . SER A 1 197 ? -19.666 21.408 10.892 1.00 75.12 197 SER A C 1
ATOM 1542 O O . SER A 1 197 ? -19.648 22.653 10.941 1.00 75.12 197 SER A O 1
#

Solvent-accessible surface area (backbone atoms only — not comparable to full-atom values): 10574 Å² total; per-residue (Å²): 131,89,66,69,48,50,78,44,87,50,100,44,33,33,37,36,19,16,40,85,95,44,94,52,59,63,89,57,51,64,69,75,50,36,87,81,66,50,88,81,47,43,77,36,62,20,56,12,42,21,49,32,63,77,34,82,79,47,35,40,60,36,22,40,24,41,73,74,28,47,57,56,42,52,52,54,48,50,64,72,35,63,87,47,56,66,69,55,28,46,62,51,29,53,66,63,45,44,30,31,22,23,47,39,29,64,74,42,58,62,92,81,31,77,61,21,61,51,24,27,73,68,4,60,76,42,59,49,73,40,40,69,42,40,49,32,34,53,53,49,32,68,70,41,60,80,48,64,85,45,45,63,59,46,16,67,75,27,65,91,39,37,35,47,48,44,58,73,42,37,74,58,49,73,72,42,54,64,70,51,26,32,53,50,40,49,50,25,48,51,53,40,53,64,74,74,107

pLDDT: mean 92.63, std 7.84, range [44.81, 98.62]

Nearest PDB structures (foldseek):
  1zu2-assembly1_A  TM=2.462E-01  e=5.109E+00  Arabidopsis thaliana
  6jx6-assembly1_A  TM=1.949E-01  e=3.287E+00  Homo sapiens
  6grj-assembly1_F  TM=1.541E-01  e=5.109E+00  Aeromonas hydrophila

Foldseek 3Di:
DPDQWDWDDDPLFIWTAGAFPDQDGPPCVCVVCQVVAHPQKDWAVLLQQLVCLVPVRRRTDTTIGHPVSVVVSQVVQLVVLVPPQLLSSLNNHSLDDLQLLLLCLQVPDVVVDPSSVVSCVSNPLNHQQFLSSVVSNVVSCVSVVVSLVVLVSSCVSNVLHLSVQCNVCVVVCVVDDRVVVNVSSVVSRVVSVVVVD

Sequence (197 aa):
MSHLYTVERHTHGWLICAPPGQKGVPMNALGECRSLYGLGATIDAGIAHHYNALDLEKHACFAVTTKNGLSAWRDKIGEKVKNYDPQQRWWFGTDVGTSSAAIMGVLGNARLCRTVSEAYKYGARSTPRDADDLGRCLRLLKAMPEWRGRLNEVAEAYPETAWPEIVAAWGELELADTRDQNAILNKCHMSQKRRMS

Radius of gyration: 18.01 Å; Cα contacts (8 Å, |Δi|>4): 296; chains: 1; bounding box: 40×35×46 Å

Secondary structure (DSSP, 8-state):
---S-EEEEETTEEEEEPPTT-S---TTHHHHTGGGT-TT-EEEHHHHHHHHHH-TT--EEEEEE-HHHHHHHHHHHHHHHTTS-HHHHHHTSS---HHHHHHHHHHS-TTT-THHHHHHHHHTT----SHHHHHHHHHHHHHSGGGGGGHHHHHHHSTTSSHHHHHHTHHHHHHS-HHHHHHHHHHHHHHHHHHH-

Mean predicted aligned error: 4.25 Å